Protein AF-A0A5P0YP67-F1 (afdb_monomer_lite)

Structure (mmCIF, N/CA/C/O backbone):
data_AF-A0A5P0YP67-F1
#
_entry.id   AF-A0A5P0YP67-F1
#
loop_
_atom_site.group_PDB
_atom_site.id
_atom_site.type_symbol
_atom_site.label_atom_id
_atom_site.label_alt_id
_atom_site.label_comp_id
_atom_site.label_asym_id
_atom_site.label_entity_id
_atom_site.label_seq_id
_atom_site.pdbx_PDB_ins_code
_atom_site.Cartn_x
_atom_site.Cartn_y
_atom_site.Cartn_z
_atom_site.occupancy
_atom_site.B_iso_or_equiv
_atom_site.auth_seq_id
_atom_site.auth_comp_id
_atom_site.auth_asym_id
_atom_site.auth_atom_id
_atom_site.pdbx_PDB_model_num
ATOM 1 N N . MET A 1 1 ? 13.872 8.340 -11.187 1.00 43.81 1 MET A N 1
ATOM 2 C CA . MET A 1 1 ? 14.142 9.245 -12.329 1.00 43.81 1 MET A CA 1
ATOM 3 C C . MET A 1 1 ? 15.397 8.791 -13.060 1.00 43.81 1 MET A C 1
ATOM 5 O O . MET A 1 1 ? 16.476 8.933 -12.489 1.00 43.81 1 MET A O 1
ATOM 9 N N . PRO A 1 2 ? 15.306 8.226 -14.274 1.00 56.53 2 PRO A N 1
ATOM 10 C CA . PRO A 1 2 ? 16.496 7.795 -14.991 1.00 56.53 2 PRO A CA 1
ATOM 11 C C . PRO A 1 2 ? 17.222 9.019 -15.564 1.00 56.53 2 PRO A C 1
ATOM 13 O O . PRO A 1 2 ? 16.843 9.589 -16.585 1.00 56.53 2 PRO A O 1
ATOM 16 N N . ARG A 1 3 ? 18.283 9.444 -14.872 1.00 69.56 3 ARG A N 1
ATOM 17 C CA . ARG A 1 3 ? 19.283 10.381 -15.392 1.00 69.56 3 ARG A CA 1
ATOM 18 C C . ARG A 1 3 ? 20.258 9.585 -16.255 1.00 69.56 3 ARG A C 1
ATOM 20 O O . ARG A 1 3 ? 21.158 8.937 -15.740 1.00 69.56 3 ARG A O 1
ATOM 27 N N . GLY A 1 4 ? 20.049 9.617 -17.567 1.00 62.59 4 GLY A N 1
ATOM 28 C CA . GLY A 1 4 ? 20.849 8.852 -18.526 1.00 62.59 4 GLY A CA 1
ATOM 29 C C . GLY A 1 4 ? 20.843 9.473 -19.918 1.00 62.59 4 GLY A C 1
ATOM 30 O O . GLY A 1 4 ? 20.605 8.787 -20.902 1.00 62.59 4 GLY A O 1
ATOM 31 N N . ARG A 1 5 ? 21.050 10.791 -20.006 1.00 59.03 5 ARG A N 1
ATOM 32 C CA . ARG A 1 5 ? 21.164 11.539 -21.271 1.00 59.03 5 ARG A CA 1
ATOM 33 C C . ARG A 1 5 ? 22.563 12.120 -21.451 1.00 59.03 5 ARG A C 1
ATOM 35 O O . ARG A 1 5 ? 22.715 13.274 -21.818 1.00 59.03 5 ARG A O 1
ATOM 42 N N . HIS A 1 6 ? 23.605 11.345 -21.179 1.00 54.56 6 HIS A N 1
ATOM 43 C CA . HIS A 1 6 ? 24.966 11.783 -21.470 1.00 54.56 6 HIS A CA 1
ATOM 44 C C . HIS A 1 6 ? 25.747 10.633 -22.087 1.00 54.56 6 HIS A C 1
ATOM 46 O O . HIS A 1 6 ? 25.700 9.519 -21.575 1.00 54.56 6 HIS A O 1
ATOM 52 N N . ARG A 1 7 ? 26.503 10.960 -23.144 1.00 54.31 7 ARG A N 1
ATOM 53 C CA . ARG A 1 7 ? 27.366 10.097 -23.978 1.00 54.31 7 ARG A CA 1
ATOM 54 C C . ARG A 1 7 ? 26.722 9.565 -25.264 1.00 54.31 7 ARG A C 1
ATOM 56 O O . ARG A 1 7 ? 26.803 8.388 -25.583 1.00 54.31 7 ARG A O 1
ATOM 63 N N . GLN A 1 8 ? 26.176 10.475 -26.066 1.00 54.22 8 GLN A N 1
ATOM 64 C CA . GLN A 1 8 ? 26.100 10.294 -27.520 1.00 54.22 8 GLN A CA 1
ATOM 65 C C . GLN A 1 8 ? 26.794 11.468 -28.222 1.00 54.22 8 GLN A C 1
ATOM 67 O O . GLN A 1 8 ? 26.217 12.130 -29.073 1.00 54.22 8 GLN A O 1
ATOM 72 N N . ALA A 1 9 ? 28.040 11.761 -27.842 1.00 60.53 9 ALA A N 1
ATOM 73 C CA . ALA A 1 9 ? 28.912 12.517 -28.731 1.00 60.53 9 ALA A CA 1
ATOM 74 C C . ALA A 1 9 ? 29.508 11.498 -29.720 1.00 60.53 9 ALA A C 1
ATOM 76 O O . ALA A 1 9 ? 30.224 10.591 -29.278 1.00 60.53 9 ALA A O 1
ATOM 77 N N . PRO A 1 10 ? 29.168 11.551 -31.021 1.00 62.75 10 PRO A N 1
ATOM 78 C CA . PRO A 1 10 ? 29.755 10.656 -32.006 1.00 62.75 10 PRO A CA 1
ATOM 79 C C . PRO A 1 10 ? 31.270 10.892 -32.026 1.00 62.75 10 PRO A C 1
ATOM 81 O O . PRO A 1 10 ? 31.714 12.040 -32.041 1.00 62.75 10 PRO A O 1
ATOM 84 N N . PRO A 1 11 ? 32.090 9.835 -31.970 1.00 66.69 11 PRO A N 1
ATOM 85 C CA . PRO A 1 11 ? 33.512 10.025 -31.780 1.00 66.69 11 PRO A CA 1
ATOM 86 C C . PRO A 1 11 ? 34.141 10.597 -33.057 1.00 66.69 11 PRO A C 1
ATOM 88 O O . PRO A 1 11 ? 33.953 10.062 -34.152 1.00 66.69 11 PRO A O 1
ATOM 91 N N . LEU A 1 12 ? 34.899 11.685 -32.889 1.00 60.53 12 LEU A N 1
ATOM 92 C CA . LEU A 1 12 ? 35.546 12.487 -33.940 1.00 60.53 12 LEU A CA 1
ATOM 93 C C . LEU A 1 12 ? 36.316 11.655 -34.983 1.00 60.53 12 LEU A C 1
ATOM 95 O O . LEU A 1 12 ? 36.378 12.036 -36.150 1.00 60.53 12 LEU A O 1
ATOM 99 N N . HIS A 1 13 ? 36.829 10.477 -34.611 1.00 61.72 13 HIS A N 1
ATOM 100 C CA . HIS A 1 13 ? 37.541 9.589 -35.534 1.00 61.72 13 HIS A CA 1
ATOM 101 C C . HIS A 1 13 ? 36.678 9.046 -36.686 1.00 61.72 13 HIS A C 1
ATOM 103 O O . HIS A 1 13 ? 37.218 8.632 -37.707 1.00 61.72 13 HIS A O 1
ATOM 109 N N . LYS A 1 14 ? 35.343 9.076 -36.569 1.00 67.19 14 LYS A N 1
ATOM 110 C CA . LYS A 1 14 ? 34.430 8.619 -37.632 1.00 67.19 14 LYS A CA 1
ATOM 111 C C . LYS A 1 14 ? 34.305 9.613 -38.791 1.00 67.19 14 LYS A C 1
ATOM 113 O O . LYS A 1 14 ? 33.894 9.216 -39.875 1.00 67.19 14 LYS A O 1
ATOM 118 N N . LEU A 1 15 ? 34.688 10.874 -38.578 1.00 70.75 15 LEU A N 1
ATOM 119 C CA . LEU A 1 15 ? 34.689 11.923 -39.606 1.00 70.75 15 LEU A CA 1
ATOM 120 C C . LEU A 1 15 ? 36.054 12.090 -40.294 1.00 70.75 15 LEU A C 1
ATOM 122 O O . LEU A 1 15 ? 36.130 12.717 -41.350 1.00 70.75 15 LEU A O 1
ATOM 126 N N . LEU A 1 16 ? 37.120 11.502 -39.739 1.00 73.44 16 LEU A N 1
ATOM 127 C CA . LEU A 1 16 ? 38.472 11.546 -40.315 1.00 73.44 16 LEU A CA 1
ATOM 128 C C . LEU A 1 16 ? 38.615 10.684 -41.582 1.00 73.44 16 LEU A C 1
ATOM 130 O O . LEU A 1 16 ? 39.319 11.063 -42.510 1.00 73.44 16 LEU A O 1
ATOM 134 N N . VAL A 1 17 ? 37.936 9.534 -41.646 1.00 73.75 17 VAL A N 1
ATOM 135 C CA . VAL A 1 17 ? 38.045 8.602 -42.787 1.00 73.75 17 VAL A CA 1
ATOM 136 C C . VAL A 1 17 ? 37.374 9.124 -44.076 1.00 73.75 17 VAL A C 1
ATOM 138 O O . VAL A 1 17 ? 37.984 9.030 -45.133 1.00 73.75 17 VAL A O 1
ATOM 141 N N . PRO A 1 18 ? 36.165 9.717 -44.053 1.00 72.88 18 PRO A N 1
ATOM 142 C CA . PRO A 1 18 ? 35.553 10.289 -45.259 1.00 72.88 18 PRO A CA 1
ATOM 143 C C . PRO A 1 18 ? 36.268 11.553 -45.753 1.00 72.88 18 PRO A C 1
ATOM 145 O O . PRO A 1 18 ? 36.362 11.789 -46.956 1.00 72.88 18 PRO A O 1
ATOM 148 N N . SER A 1 19 ? 36.771 12.375 -44.825 1.00 76.19 19 SER A N 1
ATOM 149 C CA . SER A 1 19 ? 37.455 13.631 -45.153 1.00 76.19 19 SER A CA 1
ATOM 150 C C . SER A 1 19 ? 38.815 13.401 -45.812 1.00 76.19 19 SER A C 1
ATOM 152 O O . SER A 1 19 ? 39.173 14.144 -46.725 1.00 76.19 19 SER A O 1
ATOM 154 N N . SER A 1 20 ? 39.545 12.346 -45.435 1.00 74.06 20 SER A N 1
ATOM 155 C CA . SER A 1 20 ? 40.811 11.991 -46.088 1.00 74.06 20 SER A CA 1
ATOM 156 C C . SER A 1 20 ? 40.617 11.501 -47.528 1.00 74.06 20 SER A C 1
ATOM 158 O O . SER A 1 20 ? 41.377 11.896 -48.411 1.00 74.06 20 SER A O 1
ATOM 160 N N . VAL A 1 21 ? 39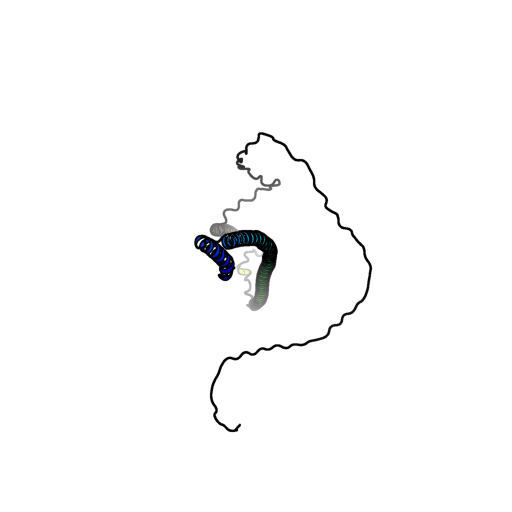.566 10.716 -47.796 1.00 71.81 21 VAL A N 1
ATOM 161 C CA . VAL A 1 21 ? 39.222 10.254 -49.155 1.00 71.81 21 VAL A CA 1
ATOM 162 C C . VAL A 1 21 ? 38.810 11.429 -50.045 1.00 71.81 21 VAL A C 1
ATOM 164 O O . VAL A 1 21 ? 39.267 11.527 -51.184 1.00 71.81 21 VAL A O 1
ATOM 167 N N . ALA A 1 22 ? 38.016 12.367 -49.514 1.00 74.88 22 ALA A N 1
ATOM 168 C CA . ALA A 1 22 ? 37.679 13.603 -50.219 1.00 74.88 22 ALA A CA 1
ATOM 169 C C . ALA A 1 22 ? 38.932 14.447 -50.517 1.00 74.88 22 ALA A C 1
ATOM 171 O O . ALA A 1 22 ? 39.111 14.908 -51.643 1.00 74.88 22 ALA A O 1
ATOM 172 N N . GLY A 1 23 ? 39.838 14.590 -49.543 1.00 76.44 23 GLY A N 1
ATOM 173 C CA . GLY A 1 23 ? 41.113 15.290 -49.722 1.00 76.44 23 GLY A CA 1
ATOM 174 C C . GLY A 1 23 ? 41.990 14.674 -50.817 1.00 76.44 23 GLY A C 1
ATOM 175 O O . GLY A 1 23 ? 42.561 15.403 -51.626 1.00 76.44 23 GLY A O 1
ATOM 176 N N . PHE A 1 24 ? 42.043 13.342 -50.905 1.00 73.88 24 PHE A N 1
ATOM 177 C CA . PHE A 1 24 ? 42.787 12.642 -51.955 1.00 73.88 24 PHE A CA 1
ATOM 178 C C . PHE A 1 24 ? 42.168 12.845 -53.348 1.00 73.88 24 PHE A C 1
ATOM 180 O O . PHE A 1 24 ? 42.894 13.062 -54.317 1.00 73.88 24 PHE A O 1
ATOM 187 N N . ALA A 1 25 ? 40.834 12.849 -53.451 1.00 71.50 25 ALA A N 1
ATOM 188 C CA . ALA A 1 25 ? 40.134 13.123 -54.707 1.00 71.50 25 ALA A CA 1
ATOM 189 C C . ALA A 1 25 ? 40.403 14.550 -55.220 1.00 71.50 25 ALA A C 1
ATOM 191 O O . ALA A 1 25 ? 40.701 14.728 -56.401 1.00 71.50 25 ALA A O 1
ATOM 192 N N . PHE A 1 26 ? 40.375 15.555 -54.335 1.00 72.50 26 PHE A N 1
ATOM 193 C CA . PHE A 1 26 ? 40.714 16.939 -54.688 1.00 72.50 26 PHE A CA 1
ATOM 194 C C . PHE A 1 26 ? 42.191 17.110 -55.067 1.00 72.50 26 PHE A C 1
ATOM 196 O O . PHE A 1 26 ? 42.488 17.830 -56.018 1.00 72.50 26 PHE A O 1
ATOM 203 N N . LEU A 1 27 ? 43.111 16.417 -54.387 1.00 77.06 27 LEU A N 1
ATOM 204 C CA . LEU A 1 27 ? 44.532 16.394 -54.754 1.00 77.06 27 LEU A CA 1
ATOM 205 C C . LEU A 1 27 ? 44.757 15.784 -56.144 1.00 77.06 27 LEU A C 1
ATOM 207 O O . LEU A 1 27 ? 45.509 16.335 -56.945 1.00 77.06 27 LEU A O 1
ATOM 211 N N . CYS A 1 28 ? 44.082 14.676 -56.451 1.00 66.06 28 CYS A N 1
ATOM 212 C CA . CYS A 1 28 ? 44.195 14.001 -57.743 1.00 66.06 28 CYS A CA 1
ATOM 213 C C . CYS A 1 28 ? 43.582 14.843 -58.881 1.00 66.06 28 CYS A C 1
ATOM 215 O O . CYS A 1 28 ? 44.180 14.974 -59.950 1.00 66.06 28 CYS A O 1
ATOM 217 N N . ALA A 1 29 ? 42.441 15.497 -58.627 1.00 68.12 29 ALA A N 1
ATOM 218 C CA . ALA A 1 29 ? 41.816 16.429 -59.565 1.00 68.12 29 ALA A CA 1
ATOM 219 C C . ALA A 1 29 ? 42.681 17.680 -59.808 1.00 68.12 29 ALA A C 1
ATOM 221 O O . ALA A 1 29 ? 42.904 18.054 -60.959 1.00 68.12 29 ALA A O 1
ATOM 222 N N . GLY A 1 30 ? 43.231 18.287 -58.752 1.00 66.75 30 GLY A N 1
ATOM 223 C CA . GLY A 1 30 ? 44.129 19.441 -58.858 1.00 66.75 30 GLY A CA 1
ATOM 224 C C . GLY A 1 30 ? 45.438 19.116 -59.583 1.00 66.75 30 GLY A C 1
ATOM 225 O O . GLY A 1 30 ? 45.897 19.907 -60.403 1.00 66.75 30 GLY A O 1
ATOM 226 N N . GLY A 1 31 ? 45.997 17.922 -59.358 1.00 63.69 31 GLY A N 1
ATOM 227 C CA . GLY A 1 31 ? 47.188 17.447 -60.067 1.00 63.69 31 GLY A CA 1
ATOM 228 C C . GLY A 1 31 ? 46.972 17.261 -61.573 1.00 63.69 31 GLY A C 1
ATOM 229 O O . GLY A 1 31 ? 47.887 17.499 -62.357 1.00 63.69 31 GLY A O 1
ATOM 230 N N . SER A 1 32 ? 45.753 16.907 -61.997 1.00 67.19 32 SER A N 1
ATOM 231 C CA . SER A 1 32 ? 45.428 16.726 -63.420 1.00 67.19 32 SER A CA 1
ATOM 232 C C . SER A 1 32 ? 45.421 18.027 -64.231 1.00 67.19 32 SER A C 1
ATOM 234 O O . SER A 1 32 ? 45.660 17.994 -65.434 1.00 67.19 32 SER A O 1
ATOM 236 N N . LEU A 1 33 ? 45.203 19.175 -63.578 1.00 63.12 33 LEU A N 1
ATOM 237 C CA . LEU A 1 33 ? 45.155 20.490 -64.229 1.00 63.12 33 LEU A CA 1
ATOM 238 C C . LEU A 1 33 ? 46.547 21.094 -64.484 1.00 63.12 33 LEU A C 1
ATOM 240 O O . LEU A 1 33 ? 46.659 22.073 -65.216 1.00 63.12 33 LEU A O 1
ATOM 244 N N . LEU A 1 34 ? 47.602 20.521 -63.894 1.00 64.12 34 LEU A N 1
ATOM 245 C CA . LEU A 1 34 ? 48.972 21.041 -63.959 1.00 64.12 34 LEU A CA 1
ATOM 246 C C . LEU A 1 34 ? 49.870 20.319 -64.988 1.00 64.12 34 LEU A C 1
ATOM 248 O O . LEU A 1 34 ? 50.969 20.798 -65.255 1.00 64.12 34 LEU A O 1
ATOM 252 N N . MET A 1 35 ? 49.429 19.203 -65.591 1.00 58.88 35 MET A N 1
ATOM 253 C CA . MET A 1 35 ? 50.275 18.324 -66.422 1.00 58.88 35 MET A CA 1
ATOM 254 C C . MET A 1 35 ? 49.703 18.081 -67.832 1.00 58.88 35 MET A C 1
ATOM 256 O O . MET A 1 35 ? 48.556 17.679 -67.985 1.00 58.88 35 MET A O 1
ATOM 260 N N . GLY A 1 36 ? 50.534 18.255 -68.868 1.00 60.62 36 GLY A N 1
ATOM 261 C CA . GLY A 1 36 ? 50.157 18.132 -70.289 1.00 60.62 36 GLY A CA 1
ATOM 262 C C . GLY A 1 36 ? 50.385 16.761 -70.949 1.00 60.62 36 GLY A C 1
ATOM 263 O O . GLY A 1 36 ? 50.267 16.655 -72.166 1.00 60.62 36 GLY A O 1
ATOM 264 N N . ASP A 1 37 ? 50.733 15.719 -70.187 1.00 69.31 37 ASP A N 1
ATOM 265 C CA . ASP A 1 37 ? 50.980 14.367 -70.713 1.00 69.31 37 ASP A CA 1
ATOM 266 C C . ASP A 1 37 ? 49.717 13.486 -70.623 1.00 69.31 37 ASP A C 1
ATOM 268 O O . ASP A 1 37 ? 49.135 13.279 -69.552 1.00 69.31 37 ASP A O 1
ATOM 272 N N . THR A 1 38 ? 49.303 12.921 -71.761 1.00 73.75 38 THR A N 1
ATOM 273 C CA . THR A 1 38 ? 48.145 12.020 -71.892 1.00 73.75 38 THR A CA 1
ATOM 274 C C . THR A 1 38 ? 48.179 10.793 -70.977 1.00 73.75 38 THR A C 1
ATOM 276 O O . THR A 1 38 ? 47.114 10.302 -70.590 1.00 73.75 38 THR A O 1
ATOM 279 N N . GLY A 1 39 ? 49.363 10.285 -70.614 1.00 71.75 39 GLY A N 1
ATOM 280 C CA . GLY A 1 39 ? 49.483 9.152 -69.688 1.00 71.75 39 GLY A CA 1
ATOM 281 C C . GLY A 1 39 ? 49.040 9.507 -68.265 1.00 71.75 39 GLY A C 1
ATOM 282 O O . GLY A 1 39 ? 48.286 8.764 -67.632 1.00 71.75 39 GLY A O 1
ATOM 283 N N . LEU A 1 40 ? 49.439 10.688 -67.793 1.00 69.19 40 LEU A N 1
ATOM 284 C CA . LEU A 1 40 ? 49.117 11.197 -66.458 1.00 69.19 40 LEU A CA 1
ATOM 285 C C . LEU A 1 40 ? 47.640 11.593 -66.338 1.00 69.19 40 LEU A C 1
ATOM 287 O O . LEU A 1 40 ? 47.013 11.324 -65.312 1.00 69.19 40 LEU A O 1
ATOM 291 N N . LEU A 1 41 ? 47.053 12.137 -67.410 1.00 76.00 41 LEU A N 1
ATOM 292 C CA . LEU A 1 41 ? 45.637 12.511 -67.444 1.00 76.00 41 LEU A CA 1
ATOM 293 C C . LEU A 1 41 ? 44.715 11.291 -67.268 1.00 76.00 41 LEU A C 1
ATOM 295 O O . LEU A 1 41 ? 43.745 11.337 -66.512 1.00 76.00 41 LEU A O 1
ATOM 299 N N . ARG A 1 42 ? 45.053 10.161 -67.905 1.00 78.88 42 ARG A N 1
ATOM 300 C CA . ARG A 1 42 ? 44.326 8.894 -67.720 1.00 78.88 42 ARG A CA 1
ATOM 301 C C . ARG A 1 42 ? 44.457 8.380 -66.290 1.00 78.88 42 ARG A C 1
ATOM 303 O O . ARG A 1 42 ? 43.454 7.981 -65.705 1.00 78.88 42 ARG A O 1
ATOM 310 N N . GLY A 1 43 ? 45.660 8.435 -65.716 1.00 75.19 43 GLY A N 1
ATOM 311 C CA . GLY A 1 43 ? 45.894 8.059 -64.319 1.00 75.19 43 GLY A CA 1
ATOM 312 C C . GLY A 1 43 ? 45.022 8.848 -63.339 1.00 75.19 43 GLY A C 1
ATOM 313 O O . GLY A 1 43 ? 44.396 8.254 -62.463 1.00 75.19 43 GLY A O 1
ATOM 314 N N . ALA A 1 44 ? 44.903 10.164 -63.537 1.00 75.50 44 ALA A N 1
ATOM 315 C CA . ALA A 1 44 ? 44.059 11.017 -62.702 1.00 75.50 44 ALA A CA 1
ATOM 316 C C . ALA A 1 44 ? 42.562 10.685 -62.824 1.00 75.50 44 ALA A C 1
ATOM 318 O O . ALA A 1 44 ? 41.861 10.620 -61.815 1.00 75.50 44 ALA A O 1
ATOM 319 N N . VAL A 1 45 ? 42.071 10.407 -64.036 1.00 80.19 45 VAL A N 1
ATOM 320 C CA . VAL A 1 45 ? 40.673 9.989 -64.256 1.00 80.19 45 VAL A CA 1
ATOM 321 C C . VAL A 1 45 ? 40.381 8.644 -63.584 1.00 80.19 45 VAL A C 1
ATOM 323 O O . VAL A 1 45 ? 39.353 8.508 -62.920 1.00 80.19 45 VAL A O 1
ATOM 326 N N . PHE A 1 46 ? 41.288 7.666 -63.685 1.00 77.25 46 PHE A N 1
ATOM 327 C CA . PHE A 1 46 ? 41.155 6.393 -62.964 1.00 77.25 46 PHE A CA 1
ATOM 328 C C . PHE A 1 46 ? 41.165 6.589 -61.442 1.00 77.25 46 PHE A C 1
ATOM 330 O O . PHE A 1 46 ? 40.365 5.966 -60.744 1.00 77.25 46 PHE A O 1
ATOM 337 N N . GLY A 1 47 ? 42.013 7.485 -60.928 1.00 76.50 47 GLY A N 1
ATOM 338 C CA . GLY A 1 47 ? 42.041 7.851 -59.510 1.00 76.50 47 GLY A CA 1
ATOM 339 C C . GLY A 1 47 ? 40.724 8.471 -59.037 1.00 76.50 47 GLY A C 1
ATOM 340 O O . GLY A 1 47 ? 40.173 8.052 -58.018 1.00 76.50 47 GLY A O 1
ATOM 341 N N . ALA A 1 48 ? 40.167 9.408 -59.807 1.00 80.12 48 ALA A N 1
ATOM 342 C CA . ALA A 1 48 ? 38.875 10.026 -59.517 1.00 80.12 48 ALA A CA 1
ATOM 343 C C . ALA A 1 48 ? 37.722 9.007 -59.562 1.00 80.12 48 ALA A C 1
ATOM 345 O O . ALA A 1 48 ? 36.870 8.999 -58.673 1.00 80.12 48 ALA A O 1
ATOM 346 N N . ALA A 1 49 ? 37.717 8.102 -60.545 1.00 80.12 49 ALA A N 1
ATOM 347 C CA . ALA A 1 49 ? 36.731 7.027 -60.633 1.00 80.12 49 ALA A CA 1
ATOM 348 C C . ALA A 1 49 ? 36.829 6.059 -59.438 1.00 80.12 49 ALA A C 1
ATOM 350 O O . ALA A 1 49 ? 35.810 5.714 -58.841 1.00 80.12 49 ALA A O 1
ATOM 351 N N . ALA A 1 50 ? 38.041 5.672 -59.028 1.00 78.25 50 ALA A N 1
ATOM 352 C CA . ALA A 1 50 ? 38.252 4.833 -57.848 1.00 78.25 50 ALA A CA 1
ATOM 353 C C . ALA A 1 50 ? 37.799 5.532 -56.551 1.00 78.25 50 ALA A C 1
ATOM 355 O O . ALA A 1 50 ? 37.172 4.905 -55.692 1.00 78.25 50 ALA A O 1
ATOM 356 N N . ALA A 1 51 ? 38.045 6.839 -56.419 1.00 82.62 51 ALA A N 1
ATOM 357 C CA . ALA A 1 51 ? 37.566 7.638 -55.291 1.00 82.62 51 ALA A CA 1
ATOM 358 C C . ALA A 1 51 ? 36.028 7.729 -55.260 1.00 82.62 51 ALA A C 1
ATOM 360 O O . ALA A 1 51 ? 35.415 7.584 -54.203 1.00 82.62 51 ALA A O 1
ATOM 361 N N . ALA A 1 52 ? 35.386 7.894 -56.419 1.00 84.56 52 ALA A N 1
ATOM 362 C CA . ALA A 1 52 ? 33.929 7.919 -56.520 1.00 84.56 52 ALA A CA 1
ATOM 363 C C . ALA A 1 52 ? 33.305 6.564 -56.141 1.00 84.56 52 ALA A C 1
ATOM 365 O O . ALA A 1 52 ? 32.352 6.520 -55.363 1.00 84.56 52 ALA A O 1
ATOM 366 N N . VAL A 1 53 ? 33.870 5.452 -56.626 1.00 85.50 53 VAL A N 1
ATOM 367 C CA . VAL A 1 53 ? 33.396 4.097 -56.292 1.00 85.50 53 VAL A CA 1
ATOM 368 C C . VAL A 1 53 ? 33.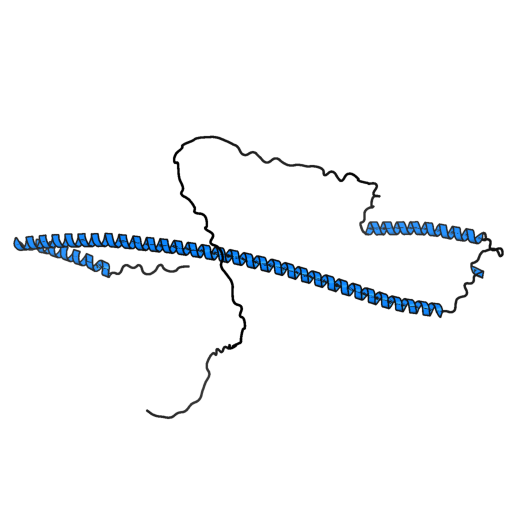579 3.799 -54.801 1.00 85.50 53 VAL A C 1
ATOM 370 O O . VAL A 1 53 ? 32.657 3.301 -54.158 1.00 85.50 53 VAL A O 1
ATOM 373 N N . THR A 1 54 ? 34.731 4.140 -54.219 1.00 85.88 54 THR A N 1
ATOM 374 C CA . THR A 1 54 ? 34.979 3.928 -52.780 1.00 85.88 54 THR A CA 1
ATOM 375 C C . THR A 1 54 ? 34.072 4.795 -51.903 1.00 85.88 54 THR A C 1
ATOM 377 O O . THR A 1 54 ? 33.519 4.290 -50.924 1.00 85.88 54 THR A O 1
ATOM 380 N N . GLY A 1 55 ? 33.829 6.053 -52.285 1.00 85.38 55 GLY A N 1
ATOM 381 C CA . GLY A 1 55 ? 32.851 6.926 -51.629 1.00 85.38 55 GLY A CA 1
ATOM 382 C C . GLY A 1 55 ? 31.425 6.367 -51.686 1.00 85.38 55 GLY A C 1
ATOM 383 O O . GLY A 1 55 ? 30.743 6.312 -50.661 1.00 85.38 55 GLY A O 1
ATOM 384 N N . ALA A 1 56 ? 30.995 5.873 -52.852 1.00 88.31 56 ALA A N 1
ATOM 385 C CA . ALA A 1 56 ? 29.675 5.267 -53.027 1.00 88.31 56 ALA A CA 1
ATOM 386 C C . ALA A 1 56 ? 29.493 3.992 -52.181 1.00 88.31 56 ALA A C 1
ATOM 388 O O . ALA A 1 56 ? 28.450 3.805 -51.551 1.00 88.31 56 ALA A O 1
ATOM 389 N N . VAL A 1 57 ? 30.513 3.129 -52.109 1.00 90.44 57 VAL A N 1
ATOM 390 C CA . VAL A 1 57 ? 30.480 1.917 -51.271 1.00 90.44 57 VAL A CA 1
ATOM 391 C C . VAL A 1 57 ? 30.416 2.274 -49.785 1.00 90.44 57 VAL A C 1
ATOM 393 O O . VAL A 1 57 ? 29.647 1.655 -49.048 1.00 90.44 57 VAL A O 1
ATOM 396 N N . LEU A 1 58 ? 31.164 3.289 -49.342 1.00 91.81 58 LEU A N 1
ATOM 397 C CA . LEU A 1 58 ? 31.152 3.729 -47.947 1.00 91.81 58 LEU A CA 1
ATOM 398 C C . LEU A 1 58 ? 29.789 4.307 -47.544 1.00 91.81 58 LEU A C 1
ATOM 400 O O . LEU A 1 58 ? 29.257 3.919 -46.505 1.00 91.81 58 LEU A O 1
ATOM 404 N N . MET A 1 59 ? 29.189 5.157 -48.386 1.00 88.31 59 MET A N 1
ATOM 405 C CA . MET A 1 59 ? 27.824 5.654 -48.166 1.00 88.31 59 MET A CA 1
ATOM 406 C C . MET A 1 59 ? 26.832 4.495 -48.061 1.00 88.31 59 MET A C 1
ATOM 408 O O . MET A 1 59 ? 26.036 4.433 -47.125 1.00 88.31 59 MET A O 1
ATOM 412 N N . ARG A 1 60 ? 26.945 3.505 -48.954 1.00 92.62 60 ARG A N 1
ATOM 413 C CA . ARG A 1 60 ? 26.051 2.347 -48.936 1.00 92.62 60 ARG A CA 1
ATOM 414 C C . ARG A 1 60 ? 26.238 1.459 -47.704 1.00 92.62 60 ARG A C 1
ATOM 416 O O . ARG A 1 60 ? 25.268 0.856 -47.238 1.00 92.62 60 ARG A O 1
ATOM 423 N N . ALA A 1 61 ? 27.458 1.345 -47.183 1.00 89.31 61 ALA A N 1
ATOM 424 C CA . ALA A 1 61 ? 27.730 0.646 -45.931 1.00 89.31 61 ALA A CA 1
ATOM 425 C C . ALA A 1 61 ? 27.120 1.397 -44.735 1.00 89.31 61 ALA A C 1
ATOM 427 O O . ALA A 1 61 ? 26.484 0.782 -43.881 1.00 89.31 61 ALA A O 1
ATOM 428 N N . TRP A 1 62 ? 27.228 2.727 -44.718 1.00 90.94 62 TRP A N 1
ATOM 429 C CA . TRP A 1 62 ? 26.664 3.567 -43.663 1.00 90.94 62 TRP A CA 1
ATOM 430 C C . TRP A 1 62 ? 25.139 3.543 -43.625 1.00 90.94 62 TRP A C 1
ATOM 432 O O . TRP A 1 62 ? 24.577 3.431 -42.536 1.00 90.94 62 TRP A O 1
ATOM 442 N N . ASP A 1 63 ? 24.474 3.556 -44.781 1.00 91.94 63 ASP A N 1
ATOM 443 C CA . ASP A 1 63 ? 23.014 3.420 -44.853 1.00 91.94 63 ASP A CA 1
ATOM 444 C C . ASP A 1 63 ? 22.543 2.101 -44.223 1.00 91.94 63 ASP A C 1
ATOM 446 O O . ASP A 1 63 ? 21.561 2.055 -43.476 1.00 91.94 63 ASP A O 1
ATOM 450 N N . ARG A 1 64 ? 23.274 1.010 -44.486 1.00 91.44 64 ARG A N 1
ATOM 451 C CA . ARG A 1 64 ? 22.959 -0.318 -43.942 1.00 91.44 64 ARG A CA 1
ATOM 452 C C . ARG A 1 64 ? 23.196 -0.395 -42.438 1.00 91.44 64 ARG A C 1
ATOM 454 O O . ARG A 1 64 ? 22.351 -0.935 -41.723 1.00 91.44 64 ARG A O 1
ATOM 461 N N . ASP A 1 65 ? 24.302 0.153 -41.949 1.00 91.19 65 ASP A N 1
ATOM 462 C CA . ASP A 1 65 ? 24.618 0.155 -40.519 1.00 91.19 65 ASP A CA 1
ATOM 463 C C . ASP A 1 65 ? 23.685 1.074 -39.721 1.00 91.19 65 ASP A C 1
ATOM 465 O O . ASP A 1 65 ? 23.301 0.742 -38.597 1.00 91.19 65 ASP A O 1
ATOM 469 N N . ALA A 1 66 ? 23.262 2.201 -40.299 1.00 92.25 66 ALA A N 1
ATOM 470 C CA . ALA A 1 66 ? 22.257 3.074 -39.702 1.00 92.25 66 ALA A CA 1
ATOM 471 C C . ALA A 1 66 ? 20.902 2.360 -39.575 1.00 92.25 66 ALA A C 1
ATOM 473 O O . ALA A 1 66 ? 20.292 2.399 -38.504 1.00 92.25 66 ALA A O 1
ATOM 474 N N . GLY A 1 67 ? 20.469 1.643 -40.619 1.00 91.19 67 GLY A N 1
ATOM 475 C CA . GLY A 1 67 ? 19.235 0.853 -40.592 1.00 91.19 67 GLY A CA 1
ATOM 476 C C . GLY A 1 67 ? 19.243 -0.227 -39.507 1.00 91.19 67 GLY A C 1
ATOM 477 O O . GLY A 1 67 ? 18.297 -0.319 -38.722 1.00 91.19 67 GLY A O 1
ATOM 478 N N . LYS A 1 68 ? 20.343 -0.986 -39.399 1.00 94.12 68 LYS A N 1
ATOM 479 C CA . LYS A 1 68 ? 20.517 -2.012 -38.355 1.00 94.12 68 LYS A CA 1
ATOM 480 C C . LYS A 1 68 ? 20.442 -1.417 -36.951 1.00 94.12 68 LYS A C 1
ATOM 482 O O . LYS A 1 68 ? 19.665 -1.891 -36.130 1.00 94.12 68 LYS A O 1
ATOM 487 N N . ARG A 1 69 ? 21.166 -0.323 -36.698 1.00 93.00 69 ARG A N 1
ATOM 488 C CA . ARG A 1 69 ? 21.172 0.342 -35.384 1.00 93.00 69 ARG A CA 1
ATOM 489 C C . ARG A 1 69 ? 19.808 0.893 -34.989 1.00 93.00 69 ARG A C 1
ATOM 491 O O . ARG A 1 69 ? 19.435 0.812 -33.824 1.00 93.00 69 ARG A O 1
ATOM 498 N N . VAL A 1 70 ? 19.047 1.455 -35.931 1.00 94.62 70 VAL A N 1
ATOM 499 C CA . VAL A 1 70 ? 17.678 1.911 -35.644 1.00 94.62 70 VAL A CA 1
ATOM 500 C C . VAL A 1 70 ? 16.777 0.723 -35.307 1.00 94.62 70 VAL A C 1
ATOM 502 O O . VAL A 1 70 ? 15.974 0.832 -34.382 1.00 94.62 70 VAL A O 1
ATOM 505 N N . GLY A 1 71 ? 16.931 -0.403 -36.008 1.00 96.00 71 GLY A N 1
ATOM 506 C CA . GLY A 1 71 ? 16.234 -1.652 -35.695 1.00 96.00 71 GLY A CA 1
ATOM 507 C C . GLY A 1 71 ? 16.548 -2.154 -34.286 1.00 96.00 71 GLY A C 1
ATOM 508 O O . GLY A 1 71 ? 15.631 -2.359 -33.498 1.00 96.00 71 GLY A O 1
ATOM 509 N N . GLU A 1 72 ? 17.831 -2.253 -33.935 1.00 95.69 72 GLU A N 1
ATOM 510 C CA . GLU A 1 72 ? 18.293 -2.667 -32.604 1.00 95.69 72 GLU A CA 1
ATOM 511 C C . GLU A 1 72 ? 17.776 -1.740 -31.499 1.00 95.69 72 GLU A C 1
ATOM 513 O O . GLU A 1 72 ? 17.264 -2.207 -30.486 1.00 95.69 72 GLU A O 1
ATOM 518 N N . VAL A 1 73 ? 17.838 -0.418 -31.696 1.00 97.00 73 VAL A N 1
ATOM 519 C CA . VAL A 1 73 ? 17.326 0.552 -30.714 1.00 97.00 73 VAL A CA 1
ATOM 520 C C . VAL A 1 73 ? 15.808 0.458 -30.576 1.00 97.00 73 VAL A C 1
ATOM 522 O O . VAL A 1 73 ? 15.293 0.594 -29.469 1.00 97.00 73 VAL A O 1
ATOM 525 N N . LYS A 1 74 ? 15.072 0.236 -31.670 1.00 96.31 74 LYS A N 1
ATOM 526 C CA . LYS A 1 74 ? 13.619 0.027 -31.615 1.00 96.31 74 LYS A CA 1
ATOM 527 C C . LYS A 1 74 ? 13.274 -1.273 -30.894 1.00 96.31 74 LYS A C 1
ATOM 529 O O . LYS A 1 74 ? 12.423 -1.240 -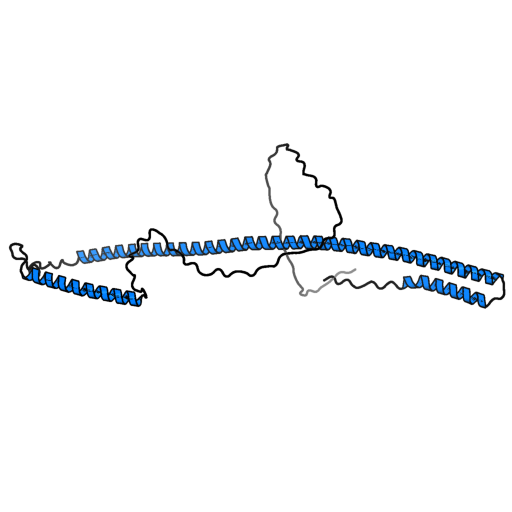30.014 1.00 96.31 74 LYS A O 1
ATOM 534 N N . ALA A 1 75 ? 13.967 -2.367 -31.202 1.00 96.12 75 ALA A N 1
ATOM 535 C CA . ALA A 1 75 ? 13.782 -3.652 -30.535 1.00 96.12 75 ALA A CA 1
ATOM 536 C C . ALA A 1 75 ? 14.102 -3.560 -29.035 1.00 96.12 75 ALA A C 1
ATOM 538 O O . ALA A 1 75 ? 13.308 -4.001 -28.213 1.00 96.12 75 ALA A O 1
ATOM 539 N N . ALA A 1 76 ? 15.206 -2.901 -28.668 1.00 96.81 76 ALA A N 1
ATOM 540 C CA . ALA A 1 76 ? 15.579 -2.672 -27.274 1.00 96.81 76 ALA A CA 1
ATOM 541 C C . ALA A 1 76 ? 14.582 -1.767 -26.531 1.00 96.81 76 ALA A C 1
ATOM 543 O O . ALA A 1 76 ? 14.333 -1.958 -25.345 1.00 96.81 76 ALA A O 1
ATOM 544 N N . LYS A 1 77 ? 13.994 -0.773 -27.208 1.00 96.88 77 LYS A N 1
ATOM 545 C CA . LYS A 1 77 ? 12.923 0.052 -26.627 1.00 96.88 77 LYS A CA 1
ATOM 546 C C . LYS A 1 77 ? 11.631 -0.736 -26.447 1.00 96.88 77 LYS A C 1
ATOM 548 O O . LYS A 1 77 ? 10.989 -0.569 -25.420 1.00 96.88 77 LYS A O 1
ATOM 553 N N . ALA A 1 78 ? 11.266 -1.568 -27.418 1.00 97.56 78 ALA A N 1
ATOM 554 C CA . ALA A 1 78 ? 10.079 -2.410 -27.337 1.00 97.56 78 ALA A CA 1
ATOM 555 C C . ALA A 1 78 ? 10.202 -3.431 -26.197 1.00 97.56 78 ALA A C 1
ATOM 557 O O . ALA A 1 78 ? 9.287 -3.554 -25.392 1.00 97.56 78 ALA A O 1
ATOM 558 N N . SER A 1 79 ? 11.359 -4.089 -26.060 1.00 95.44 79 SER A N 1
ATOM 559 C CA . SER A 1 79 ? 11.592 -5.009 -24.943 1.00 95.44 79 SER A CA 1
ATOM 560 C C . SER A 1 79 ? 11.625 -4.291 -23.594 1.00 95.44 79 SER A C 1
ATOM 562 O O . SER A 1 79 ? 11.099 -4.810 -22.618 1.00 95.44 79 SER A O 1
ATOM 564 N N . ALA A 1 80 ? 12.191 -3.082 -23.526 1.00 96.62 80 ALA A N 1
ATOM 565 C CA . ALA A 1 80 ? 12.176 -2.279 -22.307 1.00 96.62 80 ALA A CA 1
ATOM 566 C C . ALA A 1 80 ? 10.770 -1.792 -21.926 1.00 96.62 80 ALA A C 1
ATOM 568 O O . ALA A 1 80 ? 10.481 -1.712 -20.737 1.00 96.62 80 ALA A O 1
ATOM 569 N N . ALA A 1 81 ? 9.922 -1.466 -22.907 1.00 96.69 81 ALA A N 1
ATOM 570 C CA . ALA A 1 81 ? 8.524 -1.119 -22.668 1.00 96.69 81 ALA A CA 1
ATOM 571 C C . ALA A 1 81 ? 7.772 -2.319 -22.086 1.00 96.69 81 ALA A C 1
ATOM 573 O O . ALA A 1 81 ? 7.220 -2.207 -21.003 1.00 96.69 81 ALA A O 1
ATOM 574 N N . TRP A 1 82 ? 7.904 -3.493 -22.707 1.00 96.88 82 TRP A N 1
ATOM 575 C CA . TRP A 1 82 ? 7.295 -4.722 -22.196 1.00 96.88 82 TRP A CA 1
ATOM 576 C C . TRP A 1 82 ? 7.741 -5.059 -20.763 1.00 96.88 82 TRP A C 1
ATOM 578 O O . TRP A 1 82 ? 6.925 -5.356 -19.902 1.00 96.88 82 TRP A O 1
ATOM 588 N N . GLN A 1 83 ? 9.038 -4.927 -20.467 1.00 97.50 83 GLN A N 1
ATOM 589 C CA . GLN A 1 83 ? 9.566 -5.125 -19.111 1.00 97.50 83 GLN A CA 1
ATOM 590 C C . GLN A 1 83 ? 9.074 -4.073 -18.105 1.00 97.50 83 GLN A C 1
ATOM 592 O O . GLN A 1 83 ? 9.051 -4.328 -16.903 1.00 97.50 83 GLN A O 1
ATOM 597 N N . ALA A 1 84 ? 8.759 -2.861 -18.564 1.00 97.44 84 ALA A N 1
ATOM 598 C CA . ALA A 1 84 ? 8.184 -1.831 -17.710 1.00 97.44 84 ALA A CA 1
ATOM 599 C C . ALA A 1 84 ? 6.712 -2.126 -17.414 1.00 97.44 84 ALA A C 1
ATOM 601 O O . ALA A 1 84 ? 6.305 -1.955 -16.269 1.00 97.44 84 ALA A O 1
ATOM 602 N N . ASP A 1 85 ? 5.970 -2.612 -18.408 1.00 97.44 85 ASP A N 1
ATOM 603 C CA . ASP A 1 85 ? 4.572 -3.011 -18.265 1.00 97.44 85 ASP A CA 1
ATOM 604 C C . ASP A 1 85 ? 4.441 -4.203 -17.300 1.00 97.44 85 ASP A C 1
ATOM 606 O O . ASP A 1 85 ? 3.608 -4.168 -16.400 1.00 97.44 85 ASP A O 1
ATOM 610 N N . GLU A 1 86 ? 5.335 -5.195 -17.387 1.00 98.06 86 GLU A N 1
ATOM 611 C CA . GLU A 1 86 ? 5.365 -6.327 -16.445 1.00 98.06 86 GLU A CA 1
ATOM 612 C C . GLU A 1 86 ? 5.630 -5.861 -15.005 1.00 98.06 86 GLU A C 1
ATOM 614 O O . GLU A 1 86 ? 4.892 -6.188 -14.080 1.00 98.06 86 GLU A O 1
ATOM 619 N N . ARG A 1 87 ? 6.638 -5.001 -14.808 1.00 98.12 87 ARG A N 1
ATOM 620 C CA . ARG A 1 87 ? 6.925 -4.419 -13.485 1.00 98.12 87 ARG A CA 1
ATOM 621 C C . ARG A 1 87 ? 5.787 -3.549 -12.973 1.00 98.12 87 ARG A C 1
ATOM 623 O O . ARG A 1 87 ? 5.627 -3.405 -11.765 1.00 98.12 87 ARG A O 1
ATOM 630 N N . GLN A 1 88 ? 5.047 -2.903 -13.868 1.00 98.38 88 GLN A N 1
ATOM 631 C CA . GLN A 1 88 ? 3.879 -2.131 -13.481 1.00 98.38 88 GLN A CA 1
ATOM 632 C C . GLN A 1 88 ? 2.771 -3.063 -12.983 1.00 98.38 88 GLN A C 1
ATOM 634 O O . GLN A 1 88 ? 2.215 -2.788 -11.923 1.00 98.38 88 GLN A O 1
ATOM 639 N N . ALA A 1 89 ? 2.517 -4.177 -13.673 1.00 98.25 89 ALA A N 1
ATOM 640 C CA . ALA A 1 89 ? 1.559 -5.187 -13.231 1.00 98.25 89 ALA A CA 1
ATOM 641 C C . ALA A 1 89 ? 1.946 -5.797 -11.869 1.00 98.25 89 ALA A C 1
ATOM 643 O O . ALA A 1 89 ? 1.097 -5.903 -10.985 1.00 98.25 89 ALA A O 1
ATOM 644 N N . GLU A 1 90 ? 3.230 -6.110 -11.654 1.00 97.50 90 GLU A N 1
ATOM 645 C CA . GLU A 1 90 ? 3.749 -6.576 -10.356 1.00 97.50 90 GLU A CA 1
ATOM 646 C C . GLU A 1 90 ? 3.493 -5.550 -9.237 1.00 97.50 90 GLU A C 1
ATOM 648 O O . GLU A 1 90 ? 2.983 -5.892 -8.172 1.00 97.50 90 GLU A O 1
ATOM 653 N N . LEU A 1 91 ? 3.790 -4.267 -9.477 1.00 98.69 91 LEU A N 1
ATOM 654 C CA . LEU A 1 91 ? 3.577 -3.210 -8.482 1.00 98.69 91 LEU A CA 1
ATOM 655 C C . LEU A 1 91 ? 2.093 -2.964 -8.188 1.00 98.69 91 LEU A C 1
ATOM 657 O O . LEU A 1 91 ? 1.734 -2.646 -7.054 1.00 98.69 91 LEU A O 1
ATOM 661 N N . GLU A 1 92 ? 1.231 -3.066 -9.197 1.00 98.50 92 GLU A N 1
ATOM 662 C CA . GLU A 1 92 ? -0.216 -2.958 -9.018 1.00 98.50 92 GLU A CA 1
ATOM 663 C C . GLU A 1 92 ? -0.751 -4.116 -8.163 1.00 98.50 92 GLU A C 1
ATOM 665 O O . GLU A 1 92 ? -1.545 -3.869 -7.248 1.00 98.50 92 GLU A O 1
ATOM 670 N N . ALA A 1 93 ? -0.249 -5.337 -8.376 1.00 98.38 93 ALA A N 1
ATOM 671 C CA . ALA A 1 93 ? -0.560 -6.496 -7.543 1.00 98.38 93 ALA A CA 1
ATOM 672 C C . ALA A 1 93 ? -0.085 -6.305 -6.090 1.00 98.38 93 ALA A C 1
ATOM 674 O O . ALA A 1 93 ? -0.889 -6.431 -5.165 1.00 98.38 93 ALA A O 1
ATOM 675 N N . ASP A 1 94 ? 1.169 -5.891 -5.876 1.00 98.50 94 ASP A N 1
ATOM 676 C CA . ASP A 1 94 ? 1.726 -5.625 -4.540 1.00 98.50 94 ASP A CA 1
ATOM 677 C C . ASP A 1 94 ? 0.917 -4.564 -3.768 1.00 98.50 94 ASP A C 1
ATOM 679 O O . ASP A 1 94 ? 0.715 -4.658 -2.550 1.00 98.50 94 ASP A O 1
ATOM 683 N N . ILE A 1 95 ? 0.440 -3.522 -4.461 1.00 98.69 95 ILE A N 1
ATOM 684 C CA . ILE A 1 95 ? -0.402 -2.481 -3.859 1.00 98.69 95 ILE A CA 1
ATOM 685 C C . ILE A 1 95 ? -1.742 -3.067 -3.409 1.00 98.69 95 ILE A C 1
ATOM 687 O O . ILE A 1 95 ? -2.230 -2.706 -2.330 1.00 98.69 95 ILE A O 1
ATOM 691 N N . GLU A 1 96 ? -2.345 -3.941 -4.210 1.00 98.12 96 GLU A N 1
ATOM 692 C CA . GLU A 1 96 ? -3.607 -4.580 -3.856 1.00 98.12 96 GLU A CA 1
ATOM 693 C C . GLU A 1 96 ? -3.434 -5.533 -2.666 1.00 98.12 96 GLU A C 1
ATOM 695 O O . GLU A 1 96 ? -4.167 -5.423 -1.679 1.00 98.12 96 GLU A O 1
ATOM 700 N N . GLU A 1 97 ? -2.373 -6.345 -2.652 1.00 98.19 97 GLU A N 1
ATOM 701 C CA . GLU A 1 97 ? -2.016 -7.183 -1.502 1.00 98.19 97 GLU A CA 1
ATOM 702 C C . GLU A 1 97 ? -1.816 -6.353 -0.222 1.00 98.19 97 GLU A C 1
ATOM 704 O O . GLU A 1 97 ? -2.331 -6.687 0.855 1.00 98.19 97 GLU A O 1
ATOM 709 N N . ALA A 1 98 ? -1.122 -5.215 -0.321 1.00 98.19 98 ALA A N 1
ATOM 710 C CA . ALA A 1 98 ? -0.918 -4.316 0.810 1.00 98.19 98 ALA A CA 1
ATOM 711 C C . ALA A 1 98 ? -2.240 -3.718 1.327 1.00 98.19 98 ALA A C 1
ATOM 713 O O . ALA A 1 98 ? -2.432 -3.589 2.545 1.00 98.19 98 ALA A O 1
ATOM 714 N N . ARG A 1 99 ? -3.176 -3.369 0.431 1.00 98.50 99 ARG A N 1
ATOM 715 C CA . ARG A 1 99 ? -4.517 -2.883 0.804 1.00 98.50 99 ARG A CA 1
ATOM 716 C C . ARG A 1 99 ? -5.327 -3.964 1.502 1.00 98.50 99 ARG A C 1
ATOM 718 O O . ARG A 1 99 ? -5.949 -3.678 2.530 1.00 98.50 99 ARG A O 1
ATOM 725 N N . GLU A 1 100 ? -5.278 -5.199 1.017 1.00 98.31 100 GLU A N 1
ATOM 726 C CA . GLU A 1 100 ? -5.942 -6.319 1.673 1.00 98.31 100 GLU A CA 1
ATOM 727 C C . GLU A 1 100 ? -5.403 -6.567 3.083 1.00 98.31 100 GLU A C 1
ATOM 729 O O . GLU A 1 100 ? -6.180 -6.718 4.034 1.00 98.31 100 GLU A O 1
ATOM 734 N N . LEU A 1 101 ? -4.076 -6.604 3.243 1.00 98.69 101 LEU A N 1
ATOM 735 C CA . LEU A 1 101 ? -3.431 -6.798 4.542 1.00 98.69 101 LEU A CA 1
ATOM 736 C C . LEU A 1 101 ? -3.799 -5.675 5.509 1.00 98.69 101 LEU A C 1
ATOM 738 O O . LEU A 1 101 ? -4.162 -5.940 6.661 1.00 98.69 101 LEU A O 1
ATOM 742 N N . ARG A 1 102 ? -3.794 -4.425 5.036 1.00 98.62 102 ARG A N 1
ATOM 743 C CA . ARG A 1 102 ? -4.262 -3.282 5.822 1.00 98.62 102 ARG A CA 1
ATOM 744 C C . ARG A 1 102 ? -5.718 -3.466 6.252 1.00 98.62 102 ARG A C 1
ATOM 746 O O . ARG A 1 102 ? -6.021 -3.301 7.432 1.00 98.62 102 ARG A O 1
ATOM 753 N N . GLY A 1 103 ? -6.607 -3.859 5.342 1.00 98.56 103 GLY A N 1
ATOM 754 C CA . GLY A 1 103 ? -8.012 -4.123 5.654 1.00 98.56 103 GLY A CA 1
ATOM 755 C C . GLY A 1 103 ? -8.192 -5.222 6.709 1.00 98.56 103 GLY A C 1
ATOM 756 O O . GLY A 1 103 ? -8.975 -5.060 7.651 1.00 98.56 103 GLY A O 1
ATOM 757 N N . LYS A 1 104 ? -7.431 -6.320 6.604 1.00 98.56 104 LYS A N 1
ATOM 758 C CA . LYS A 1 104 ? -7.414 -7.424 7.582 1.00 98.56 104 LYS A CA 1
ATOM 759 C C . LYS A 1 104 ? -6.969 -6.926 8.966 1.00 98.56 104 LYS A C 1
ATOM 761 O O . LYS A 1 104 ? -7.657 -7.175 9.958 1.00 98.56 104 LYS A O 1
ATOM 766 N N . LEU A 1 105 ? -5.883 -6.154 9.042 1.00 98.81 105 LEU A N 1
ATOM 767 C CA . LEU A 1 105 ? -5.382 -5.587 10.300 1.00 98.81 105 LEU A CA 1
ATOM 768 C C . LEU A 1 105 ? -6.349 -4.573 10.921 1.00 98.81 105 LEU A C 1
ATOM 770 O O . LEU A 1 105 ? -6.577 -4.598 12.130 1.00 98.81 105 LEU A O 1
ATOM 774 N N . GLU A 1 106 ? -6.969 -3.710 10.118 1.00 98.69 106 GLU A N 1
ATOM 775 C CA . GLU A 1 106 ? -7.964 -2.761 10.616 1.00 98.69 106 GLU A CA 1
ATOM 776 C C . GLU A 1 106 ? -9.195 -3.470 11.203 1.00 98.69 106 GLU A C 1
ATOM 778 O O . GLU A 1 106 ? -9.706 -3.050 12.245 1.00 98.69 106 GLU A O 1
ATOM 783 N N . LYS A 1 107 ? -9.664 -4.564 10.584 1.00 98.69 107 LYS A N 1
ATOM 784 C CA . LYS A 1 107 ? -10.750 -5.399 11.131 1.00 98.69 107 LYS A CA 1
ATOM 785 C C . LYS A 1 107 ? -10.359 -6.005 12.480 1.00 98.69 107 LYS A C 1
ATOM 787 O O . LYS A 1 107 ? -11.136 -5.909 13.429 1.00 98.69 107 LYS A O 1
ATOM 792 N N . LEU A 1 108 ? -9.145 -6.547 12.597 1.00 98.69 108 LEU A N 1
ATOM 793 C CA . LEU A 1 108 ? -8.634 -7.089 13.861 1.00 98.69 108 LEU A CA 1
ATOM 794 C C . LEU A 1 108 ? -8.524 -6.011 14.945 1.00 98.69 108 LEU A C 1
ATOM 796 O O . LEU A 1 108 ? -8.938 -6.240 16.079 1.00 98.69 108 LEU A O 1
ATOM 800 N N . LEU A 1 109 ? -8.033 -4.815 14.611 1.00 98.81 109 LEU A N 1
ATOM 801 C CA . LEU A 1 109 ? -7.962 -3.700 15.559 1.00 98.81 109 LEU A CA 1
ATOM 802 C C . LEU A 1 109 ? -9.349 -3.257 16.030 1.00 98.81 109 LEU A C 1
ATOM 804 O O . LEU A 1 109 ? -9.535 -3.008 17.222 1.00 98.81 109 LEU A O 1
ATOM 808 N N . ARG A 1 110 ? -10.333 -3.174 15.125 1.00 98.62 110 ARG A N 1
ATOM 809 C CA . ARG A 1 110 ? -11.726 -2.872 15.492 1.00 98.62 110 ARG A CA 1
ATOM 810 C C . ARG A 1 110 ? -12.299 -3.957 16.408 1.00 98.62 110 ARG A C 1
ATOM 812 O O . ARG A 1 110 ? -12.868 -3.616 17.443 1.00 98.62 110 ARG A O 1
ATOM 819 N N . ALA A 1 111 ? -12.069 -5.234 16.097 1.00 98.62 111 ALA A N 1
ATOM 820 C CA . ALA A 1 111 ? -12.490 -6.354 16.936 1.00 98.62 111 ALA A CA 1
ATOM 821 C C . ALA A 1 111 ? -11.853 -6.297 18.335 1.00 98.62 111 ALA A C 1
ATOM 823 O O . ALA A 1 111 ? -12.565 -6.340 19.334 1.00 98.62 111 ALA A O 1
ATOM 824 N N . LYS A 1 112 ? -10.534 -6.083 18.436 1.00 98.56 112 LYS A N 1
ATOM 825 C CA . LYS A 1 112 ? -9.844 -5.967 19.732 1.00 98.56 112 LYS A CA 1
ATOM 826 C C . LYS A 1 112 ? -10.286 -4.758 20.545 1.00 98.56 112 LYS A C 1
ATOM 828 O O . LYS A 1 112 ? -10.414 -4.856 21.763 1.00 98.56 112 LYS A O 1
ATOM 833 N N . ARG A 1 113 ? -10.577 -3.625 19.902 1.00 98.69 113 ARG A N 1
ATOM 834 C CA . ARG A 1 113 ? -11.157 -2.462 20.592 1.00 98.69 113 ARG A CA 1
ATOM 835 C C . ARG A 1 113 ? -12.543 -2.779 21.159 1.00 98.69 113 ARG A C 1
ATOM 837 O O . ARG A 1 113 ? -12.804 -2.400 22.297 1.00 98.69 113 ARG A O 1
ATOM 844 N N . ALA A 1 114 ? -13.381 -3.498 20.413 1.00 98.56 114 ALA A N 1
ATOM 845 C CA . ALA A 1 114 ? -14.694 -3.940 20.883 1.00 98.56 114 ALA A CA 1
ATOM 846 C C . ALA A 1 114 ? -14.599 -4.981 22.017 1.00 98.56 114 ALA A C 1
ATOM 848 O O . ALA A 1 114 ? -15.355 -4.921 22.983 1.00 98.56 114 ALA A O 1
ATOM 849 N N . GLU A 1 115 ? -13.635 -5.903 21.956 1.00 98.50 115 GLU A N 1
ATOM 850 C CA . GLU A 1 115 ? -13.362 -6.836 23.056 1.00 98.50 115 GLU A CA 1
ATOM 851 C C . GLU A 1 115 ? -12.946 -6.086 24.332 1.00 98.50 115 GLU A C 1
ATOM 853 O O . GLU A 1 115 ? -13.457 -6.371 25.412 1.00 98.50 115 GLU A O 1
ATOM 858 N N . LEU A 1 116 ? -12.072 -5.078 24.227 1.00 98.81 116 LEU A N 1
ATOM 859 C CA . LEU A 1 116 ? -11.643 -4.285 25.384 1.00 98.81 116 LEU A CA 1
ATOM 860 C C . LEU A 1 116 ? -12.784 -3.479 26.009 1.00 98.81 116 LEU A C 1
ATOM 862 O O . LEU A 1 116 ? -12.854 -3.376 27.235 1.00 98.81 116 LEU A O 1
ATOM 866 N N . THR A 1 117 ? -13.669 -2.885 25.203 1.00 98.62 117 THR A N 1
ATOM 867 C CA . THR A 1 117 ? -14.843 -2.187 25.747 1.00 98.62 117 THR A CA 1
ATOM 868 C C . THR A 1 117 ? -15.779 -3.171 26.435 1.00 98.62 117 THR A C 1
ATOM 870 O O . THR A 1 117 ? -16.204 -2.894 27.555 1.00 98.62 117 THR A O 1
ATOM 873 N N . LYS A 1 118 ? -16.005 -4.352 25.845 1.00 98.31 118 LYS A N 1
ATOM 874 C CA . LYS A 1 118 ? -16.784 -5.429 26.465 1.00 98.31 118 LYS A CA 1
ATOM 875 C C . LYS A 1 118 ? -16.201 -5.842 27.822 1.00 98.31 118 LYS A C 1
ATOM 877 O O . LYS A 1 118 ? -16.913 -5.771 28.821 1.00 98.31 118 LYS A O 1
ATOM 882 N N . LEU A 1 119 ? -14.902 -6.139 27.902 1.00 98.69 119 LEU A N 1
ATOM 883 C CA . LEU A 1 119 ? -14.235 -6.502 29.163 1.00 98.69 119 LEU A CA 1
ATOM 884 C C . LEU A 1 119 ? -14.335 -5.392 30.219 1.00 98.69 119 LEU A C 1
ATOM 886 O O . LEU A 1 119 ? -14.567 -5.667 31.395 1.00 98.69 119 LEU A O 1
ATOM 890 N N . ARG A 1 120 ? -14.201 -4.122 29.818 1.00 98.50 120 ARG A N 1
ATOM 891 C CA . ARG A 1 120 ? -14.376 -2.985 30.737 1.00 98.50 120 ARG A CA 1
ATOM 892 C C . ARG A 1 120 ? -15.804 -2.903 31.272 1.00 98.50 120 ARG A C 1
ATOM 894 O O . ARG A 1 120 ? -15.986 -2.655 32.463 1.00 98.50 120 ARG A O 1
ATOM 901 N N . THR A 1 121 ? -16.809 -3.133 30.426 1.00 98.31 121 THR A N 1
ATOM 902 C CA . THR A 1 121 ? -18.215 -3.145 30.862 1.00 98.31 121 THR A CA 1
ATOM 903 C C . THR A 1 121 ? -18.531 -4.332 31.769 1.00 98.31 121 THR A C 1
ATOM 905 O O . THR A 1 121 ? -19.212 -4.152 32.777 1.00 98.31 121 THR A O 1
ATOM 908 N N . GLU A 1 122 ? -17.979 -5.514 31.483 1.00 98.50 122 GLU A N 1
ATOM 909 C CA . GLU A 1 122 ? -18.106 -6.703 32.332 1.00 98.50 122 GLU A CA 1
ATOM 910 C C . GLU A 1 122 ? -17.459 -6.475 33.702 1.00 98.50 122 GLU A C 1
ATOM 912 O O . GLU A 1 122 ? -18.066 -6.772 34.730 1.00 98.50 122 GLU A O 1
ATOM 917 N N . HIS A 1 123 ? -16.271 -5.864 33.740 1.00 98.69 123 HIS A N 1
ATOM 918 C CA . HIS A 1 123 ? -15.596 -5.536 34.993 1.00 98.69 123 HIS A CA 1
ATOM 919 C C . HIS A 1 123 ? -16.385 -4.516 35.824 1.00 98.69 123 HIS A C 1
ATOM 921 O O . HIS A 1 123 ? -16.579 -4.707 37.023 1.00 98.69 123 HIS A O 1
ATOM 927 N N . ALA A 1 124 ? -16.916 -3.469 35.188 1.00 98.56 124 ALA A N 1
ATOM 928 C CA . ALA A 1 124 ? -17.786 -2.512 35.864 1.00 98.56 124 ALA A CA 1
ATOM 929 C C . ALA A 1 124 ? -19.062 -3.182 36.406 1.00 98.56 124 ALA A C 1
ATOM 931 O O . ALA A 1 124 ? -19.498 -2.875 37.516 1.00 98.56 124 ALA A O 1
ATOM 932 N N . ALA A 1 125 ? -19.645 -4.124 35.660 1.00 98.50 125 ALA A N 1
ATOM 933 C CA . ALA A 1 125 ? -20.802 -4.888 36.112 1.00 98.50 125 ALA A CA 1
ATOM 934 C C . ALA A 1 125 ? -20.466 -5.786 37.315 1.00 98.50 125 ALA A C 1
ATOM 936 O O . ALA A 1 125 ? -21.241 -5.829 38.271 1.00 98.50 125 ALA A O 1
ATOM 937 N N . LEU A 1 126 ? -19.308 -6.456 37.306 1.00 98.62 126 LEU A N 1
ATOM 938 C CA . LEU A 1 126 ? -18.828 -7.264 38.431 1.00 98.62 126 LEU A CA 1
ATOM 939 C C . LEU A 1 126 ? -18.622 -6.420 39.691 1.00 98.62 126 LEU A C 1
ATOM 941 O O . LEU A 1 126 ? -19.094 -6.804 40.758 1.00 98.62 126 LEU A O 1
ATOM 945 N N . LEU A 1 127 ? -17.987 -5.251 39.568 1.00 98.69 127 LEU A N 1
ATOM 946 C CA . LEU A 1 127 ? -17.778 -4.345 40.700 1.00 98.69 127 LEU A CA 1
ATOM 947 C C . LEU A 1 127 ? -19.097 -3.837 41.284 1.00 98.69 127 LEU A C 1
ATOM 949 O O . LEU A 1 127 ? -19.240 -3.811 42.502 1.00 98.69 127 LEU A O 1
ATOM 953 N N . ARG A 1 128 ? -20.081 -3.490 40.443 1.00 98.50 128 ARG A N 1
ATOM 954 C CA . ARG A 1 128 ? -21.419 -3.095 40.917 1.00 98.50 128 ARG A CA 1
ATOM 955 C C . ARG A 1 128 ? -22.093 -4.229 41.683 1.00 98.50 128 ARG A C 1
ATOM 957 O O . ARG A 1 128 ? -22.571 -3.988 42.780 1.00 98.50 128 ARG A O 1
ATOM 964 N N . ARG A 1 129 ? -22.077 -5.456 41.149 1.00 98.50 129 ARG A N 1
ATOM 965 C CA . ARG A 1 129 ? -22.660 -6.637 41.816 1.00 98.50 129 ARG A CA 1
ATOM 966 C C . ARG A 1 129 ? -21.964 -6.968 43.137 1.00 98.50 129 ARG A C 1
ATOM 968 O O . ARG A 1 129 ? -22.620 -7.368 44.091 1.00 98.50 129 ARG A O 1
ATOM 975 N N . TYR A 1 130 ? -20.643 -6.812 43.200 1.00 98.69 130 TYR A N 1
ATOM 976 C CA . TYR A 1 130 ? -19.895 -7.015 44.438 1.00 98.69 130 TYR A CA 1
ATOM 977 C C . TYR A 1 130 ? -20.211 -5.924 45.465 1.00 98.69 130 TYR A C 1
ATOM 979 O O . TYR A 1 130 ? -20.467 -6.231 46.624 1.00 98.69 130 TYR A O 1
ATOM 987 N N . ALA A 1 131 ? -20.249 -4.661 45.035 1.00 98.62 131 ALA A N 1
ATOM 988 C CA . ALA A 1 131 ? -20.614 -3.545 45.896 1.00 98.62 131 ALA A CA 1
ATOM 989 C C . ALA A 1 131 ? -22.042 -3.698 46.440 1.00 98.62 131 ALA A C 1
ATOM 991 O O . ALA A 1 131 ? -22.231 -3.533 47.641 1.00 98.62 131 ALA A O 1
ATOM 992 N N . THR A 1 132 ? -23.022 -4.085 45.610 1.00 98.50 132 THR A N 1
ATOM 993 C CA . THR A 1 132 ? -24.391 -4.349 46.084 1.00 98.50 132 THR A CA 1
ATOM 994 C C . THR A 1 132 ? -24.416 -5.497 47.085 1.00 98.50 132 THR A C 1
ATOM 996 O O . THR A 1 132 ? -24.967 -5.329 48.169 1.00 98.50 132 THR A O 1
ATOM 999 N N . ALA A 1 133 ? -23.738 -6.612 46.790 1.00 98.69 133 ALA A N 1
ATOM 1000 C CA . ALA A 1 133 ? -23.645 -7.743 47.712 1.00 98.69 133 ALA A CA 1
ATOM 1001 C C . ALA A 1 133 ? -23.014 -7.349 49.061 1.00 98.69 133 ALA A C 1
ATOM 1003 O O . ALA A 1 133 ? -23.453 -7.813 50.112 1.00 98.69 133 ALA A O 1
ATOM 1004 N N . GLU A 1 134 ? -22.009 -6.471 49.061 1.00 98.12 134 GLU A N 1
ATOM 1005 C CA . GLU A 1 134 ? -21.378 -5.998 50.294 1.00 98.12 134 GLU A CA 1
ATOM 1006 C C . GLU A 1 134 ? -22.268 -5.008 51.063 1.00 98.12 134 GLU A C 1
ATOM 1008 O O . GLU A 1 134 ? -22.380 -5.108 52.285 1.00 98.12 134 GLU A O 1
ATOM 1013 N N . THR A 1 135 ? -22.989 -4.116 50.373 1.00 98.12 135 THR A N 1
ATOM 1014 C CA . THR A 1 135 ? -23.984 -3.242 51.020 1.00 98.12 135 THR A CA 1
ATOM 1015 C C . THR A 1 135 ? -25.162 -4.029 51.590 1.00 98.12 135 THR A C 1
ATOM 1017 O O . THR A 1 135 ? -25.625 -3.726 52.686 1.00 98.12 135 THR A O 1
ATOM 1020 N N . GLU A 1 136 ? -25.608 -5.086 50.907 1.00 98.12 136 GLU A N 1
ATOM 1021 C CA . GLU A 1 136 ? -26.647 -5.992 51.397 1.00 98.12 136 GLU A CA 1
ATOM 1022 C C . GLU A 1 136 ? -26.180 -6.701 52.672 1.00 98.12 136 GLU A C 1
ATOM 1024 O O . GLU A 1 136 ? -26.904 -6.713 53.669 1.00 98.12 136 GLU A O 1
ATOM 1029 N N . ARG A 1 137 ? -24.939 -7.205 52.703 1.00 97.38 137 ARG A N 1
ATOM 1030 C CA . ARG A 1 137 ? -24.342 -7.789 53.918 1.00 97.38 137 ARG A CA 1
ATOM 1031 C C . ARG A 1 137 ? -24.278 -6.788 55.069 1.00 97.38 137 ARG A C 1
ATOM 1033 O O . ARG A 1 137 ? -24.663 -7.135 56.185 1.00 97.38 137 ARG A O 1
ATOM 1040 N N . ALA A 1 138 ? -23.830 -5.559 54.812 1.00 98.00 138 ALA A N 1
ATOM 1041 C CA . ALA A 1 138 ? -23.780 -4.507 55.825 1.00 98.00 138 ALA A CA 1
ATOM 1042 C C . ALA A 1 138 ? -25.184 -4.166 56.354 1.00 98.00 138 ALA A C 1
ATOM 1044 O O . ALA A 1 138 ? -25.398 -4.167 57.565 1.00 98.00 138 ALA A O 1
ATOM 1045 N N . SER A 1 139 ? -26.161 -3.988 55.460 1.00 96.44 139 SER A N 1
ATOM 1046 C CA . SER A 1 139 ? -27.554 -3.704 55.827 1.00 96.44 139 SER A CA 1
ATOM 1047 C C . SER A 1 139 ? -28.192 -4.840 56.633 1.00 96.44 139 SER A C 1
ATOM 1049 O O . SER A 1 139 ? -28.921 -4.586 57.588 1.00 96.44 139 SER A O 1
ATOM 1051 N N . ALA A 1 140 ? -27.860 -6.101 56.332 1.00 97.94 140 ALA A N 1
ATOM 1052 C CA . ALA A 1 140 ? -28.318 -7.248 57.107 1.00 97.94 140 ALA A CA 1
ATOM 1053 C C . ALA A 1 140 ? -27.729 -7.250 58.528 1.00 97.94 140 ALA A C 1
ATOM 1055 O O . ALA A 1 140 ? -28.420 -7.608 59.485 1.00 97.94 140 ALA A O 1
ATOM 1056 N N . LEU A 1 141 ? -26.467 -6.837 58.693 1.00 97.44 141 LEU A N 1
ATOM 1057 C CA . LEU A 1 141 ? -25.842 -6.685 60.010 1.00 97.44 141 LEU A CA 1
ATOM 1058 C C . LEU A 1 141 ? -26.439 -5.511 60.795 1.00 97.44 141 LEU A C 1
ATOM 1060 O O . LEU A 1 141 ? -26.693 -5.650 61.991 1.00 97.44 141 LEU A O 1
ATOM 1064 N N . GLU A 1 142 ? -26.703 -4.379 60.145 1.00 96.75 142 GLU A N 1
ATOM 1065 C CA . GLU A 1 142 ? -27.367 -3.230 60.768 1.00 96.75 142 GLU A CA 1
ATOM 1066 C C . GLU A 1 142 ? -28.815 -3.537 61.148 1.00 96.75 142 GLU A C 1
ATOM 1068 O O . GLU A 1 142 ? -29.224 -3.221 62.263 1.00 96.75 142 GLU A O 1
ATOM 1073 N N . GLY A 1 143 ? -29.556 -4.248 60.296 1.00 96.06 143 GLY A N 1
ATOM 1074 C CA . GLY A 1 143 ? -30.898 -4.733 60.610 1.00 96.06 143 GLY A CA 1
ATOM 1075 C C . GLY A 1 143 ? -30.900 -5.627 61.850 1.00 96.06 143 GLY A C 1
ATOM 1076 O O . GLY A 1 143 ? -31.703 -5.428 62.758 1.00 96.06 143 GLY A O 1
ATOM 1077 N N . ARG A 1 144 ? -29.935 -6.553 61.968 1.00 95.88 144 ARG A N 1
ATOM 1078 C CA . ARG A 1 144 ? -29.763 -7.365 63.189 1.00 95.88 144 ARG A CA 1
ATOM 1079 C C . ARG A 1 144 ? -29.440 -6.514 64.421 1.00 95.88 144 ARG A C 1
ATOM 1081 O O . ARG A 1 144 ? -29.964 -6.799 65.494 1.00 95.88 144 ARG A O 1
ATOM 1088 N N . ARG A 1 145 ? -28.608 -5.472 64.288 1.00 95.56 145 ARG A N 1
ATOM 1089 C CA . ARG A 1 145 ? -28.300 -4.539 65.389 1.00 95.56 145 ARG A CA 1
ATOM 1090 C C . ARG A 1 145 ? -29.535 -3.755 65.832 1.00 95.56 145 ARG A C 1
ATOM 1092 O O . ARG A 1 145 ? -29.780 -3.664 67.028 1.00 95.56 145 ARG A O 1
ATOM 1099 N N . GLN A 1 146 ? -30.321 -3.229 64.895 1.00 95.12 146 GLN A N 1
ATOM 1100 C CA . GLN A 1 146 ? -31.550 -2.492 65.200 1.00 95.12 146 GLN A CA 1
ATOM 1101 C C . GLN A 1 146 ? -32.580 -3.380 65.900 1.00 95.12 146 GLN A C 1
ATOM 1103 O O . GLN A 1 146 ? -33.169 -2.962 66.892 1.00 95.12 146 GLN A O 1
ATOM 1108 N N . LEU A 1 147 ? -32.739 -4.625 65.444 1.00 93.19 147 LEU A N 1
ATOM 1109 C CA . LEU A 1 147 ? -33.607 -5.598 66.109 1.00 93.19 147 LEU A CA 1
ATOM 1110 C C . LEU A 1 147 ? -33.130 -5.918 67.532 1.00 93.19 147 LEU A C 1
ATOM 1112 O O . LEU A 1 147 ? -33.953 -6.020 68.435 1.00 93.19 147 LEU A O 1
ATOM 1116 N N . ALA A 1 148 ? -31.818 -6.035 67.755 1.00 92.94 148 ALA A N 1
ATOM 1117 C CA . ALA A 1 148 ? -31.269 -6.243 69.094 1.00 92.94 148 ALA A CA 1
ATOM 1118 C C . ALA A 1 148 ? -31.518 -5.038 70.019 1.00 92.94 148 ALA A C 1
ATOM 1120 O O . ALA A 1 148 ? -31.893 -5.230 71.172 1.00 92.94 148 ALA A O 1
ATOM 1121 N N . ILE A 1 149 ? -31.361 -3.810 69.510 1.00 92.75 149 ILE A N 1
ATOM 1122 C CA . ILE A 1 149 ? -31.652 -2.582 70.266 1.00 92.75 149 ILE A CA 1
ATOM 1123 C C . ILE A 1 149 ? -33.141 -2.522 70.618 1.00 92.75 149 ILE A C 1
ATOM 1125 O O . ILE A 1 149 ? -33.468 -2.373 71.791 1.00 92.75 149 ILE A O 1
ATOM 1129 N N . ALA A 1 150 ? -34.033 -2.727 69.644 1.00 89.38 150 ALA A N 1
ATOM 1130 C CA . ALA A 1 150 ? -35.480 -2.712 69.858 1.00 89.38 150 ALA A CA 1
ATOM 1131 C C . ALA A 1 150 ? -35.953 -3.804 70.835 1.00 89.38 150 ALA A C 1
ATOM 1133 O O . ALA A 1 150 ? -36.869 -3.575 71.615 1.00 89.38 150 ALA A O 1
ATOM 1134 N N . ALA A 1 151 ? -35.318 -4.980 70.828 1.00 88.25 151 ALA A N 1
ATOM 1135 C CA . ALA A 1 151 ? -35.594 -6.034 71.804 1.00 88.25 151 ALA A CA 1
ATOM 1136 C C . ALA A 1 151 ? -35.060 -5.708 73.214 1.00 88.25 151 ALA A C 1
ATOM 1138 O O . ALA A 1 151 ? -35.569 -6.246 74.194 1.00 88.25 151 ALA A O 1
ATOM 1139 N N . SER A 1 152 ? -34.024 -4.866 73.317 1.00 81.62 152 SER A N 1
ATOM 1140 C CA . SER A 1 152 ? -33.429 -4.430 74.589 1.00 81.62 152 SER A CA 1
ATOM 1141 C C . SER A 1 152 ? -34.058 -3.161 75.171 1.00 81.62 152 SER A C 1
ATOM 1143 O O . SER A 1 152 ? -33.878 -2.890 76.359 1.00 81.62 152 SER A O 1
ATOM 1145 N N . GLU A 1 153 ? -34.790 -2.383 74.367 1.00 79.69 153 GLU A N 1
ATOM 1146 C CA . GLU A 1 153 ? -35.594 -1.280 74.884 1.00 79.69 153 GLU A CA 1
ATOM 1147 C C . GLU A 1 153 ? -36.697 -1.848 75.788 1.00 79.69 153 GLU A C 1
ATOM 1149 O O . GLU A 1 153 ? -37.404 -2.780 75.393 1.00 79.69 153 GLU A O 1
ATOM 1154 N N . PRO A 1 154 ? -36.865 -1.314 77.012 1.00 61.53 154 PRO A N 1
ATOM 1155 C CA . PRO A 1 154 ? -37.957 -1.732 77.872 1.00 61.53 154 PRO A CA 1
ATOM 1156 C C . PRO A 1 154 ? -39.260 -1.434 77.137 1.00 61.53 154 PRO A C 1
ATOM 1158 O O . PRO A 1 154 ? -39.514 -0.283 76.775 1.00 61.53 154 PRO A O 1
ATOM 1161 N N . VAL A 1 155 ? -40.057 -2.480 76.892 1.00 61.16 155 VAL A N 1
ATOM 1162 C CA . VAL A 1 155 ? -41.366 -2.387 76.244 1.00 61.16 155 VAL A CA 1
ATOM 1163 C C . VAL A 1 155 ? -42.135 -1.277 76.942 1.00 61.16 155 VAL A C 1
ATOM 1165 O O . VAL A 1 155 ? -42.571 -1.433 78.082 1.00 61.16 155 VAL A O 1
ATOM 1168 N N . LYS A 1 156 ? -42.272 -0.129 76.272 1.00 58.00 156 LYS A N 1
ATOM 1169 C CA . LYS A 1 156 ? -43.237 0.882 76.673 1.00 58.00 156 LYS A CA 1
ATOM 1170 C C . LYS A 1 156 ? -44.570 0.180 76.533 1.00 58.00 156 LYS A C 1
ATOM 1172 O O . LYS A 1 156 ? -45.013 -0.029 75.404 1.00 58.00 156 LYS A O 1
ATOM 1177 N N . GLU A 1 157 ? -45.119 -0.273 77.661 1.00 58.41 157 GLU A N 1
ATOM 1178 C CA . GLU A 1 157 ? -46.452 -0.852 77.736 1.00 58.41 157 GLU A CA 1
ATOM 1179 C C . GLU A 1 157 ? -47.327 0.025 76.851 1.00 58.41 157 GLU A C 1
ATOM 1181 O O . GLU A 1 157 ? -47.452 1.233 77.092 1.00 58.41 157 GLU A O 1
ATOM 1186 N N . LEU A 1 158 ? -47.819 -0.537 75.738 1.00 54.47 158 LEU A N 1
ATOM 1187 C CA . LEU A 1 158 ? -48.865 0.133 74.994 1.00 54.47 158 LEU A CA 1
ATOM 1188 C C . LEU A 1 158 ? -49.943 0.330 76.041 1.00 54.47 158 LEU A C 1
ATOM 1190 O O . LEU A 1 158 ? -50.539 -0.646 76.492 1.00 54.47 158 LEU A O 1
ATOM 1194 N N . ALA A 1 159 ? -50.127 1.575 76.471 1.00 56.84 159 ALA A N 1
ATOM 1195 C CA . ALA A 1 159 ? -51.242 1.965 77.296 1.00 56.84 159 ALA A CA 1
ATOM 1196 C C . ALA A 1 159 ? -52.486 1.761 76.430 1.00 56.84 159 ALA A C 1
ATOM 1198 O O . ALA A 1 159 ? -53.018 2.708 75.848 1.00 56.84 159 ALA A O 1
ATOM 1199 N N . ALA A 1 160 ? -52.909 0.499 76.311 1.00 55.97 160 ALA A N 1
ATOM 1200 C CA . ALA A 1 160 ? -54.155 0.065 75.704 1.00 55.97 160 ALA A CA 1
ATOM 1201 C C . ALA A 1 160 ? -55.306 0.880 76.304 1.00 55.97 160 ALA A C 1
ATOM 1203 O O . ALA A 1 160 ? -56.242 1.250 75.610 1.00 55.97 160 ALA A O 1
ATOM 1204 N N . ASP A 1 161 ? -55.134 1.307 77.551 1.00 55.78 161 ASP A N 1
ATOM 1205 C CA . ASP A 1 161 ? -56.089 2.100 78.303 1.00 55.78 161 ASP A CA 1
ATOM 1206 C C . ASP A 1 161 ? -56.250 3.562 77.837 1.00 55.78 161 ASP A C 1
ATOM 1208 O O . ASP A 1 161 ? -57.248 4.200 78.153 1.00 55.78 161 ASP A O 1
ATOM 1212 N N . THR A 1 162 ? -55.310 4.128 77.066 1.00 55.50 162 THR A N 1
ATOM 1213 C CA . THR A 1 162 ? -55.379 5.559 76.674 1.00 55.50 162 THR A CA 1
ATOM 1214 C C . THR A 1 162 ? -55.854 5.804 75.242 1.00 55.50 162 THR A C 1
ATOM 1216 O O . THR A 1 162 ? -56.220 6.931 74.901 1.00 55.50 162 THR A O 1
ATOM 1219 N N . ALA A 1 163 ? -55.887 4.766 74.400 1.00 58.41 163 ALA A N 1
ATOM 1220 C CA . ALA A 1 163 ? -56.272 4.872 72.990 1.00 58.41 163 ALA A CA 1
ATOM 1221 C C . ALA A 1 163 ? -57.397 3.913 72.569 1.00 58.41 163 ALA A C 1
ATOM 1223 O O . ALA A 1 163 ? -57.980 4.113 71.499 1.00 58.41 163 ALA A O 1
ATOM 1224 N N . ASP A 1 164 ? -57.735 2.905 73.378 1.00 63.09 164 ASP A N 1
ATOM 1225 C CA . ASP A 1 164 ? -58.850 2.012 73.080 1.00 63.09 164 ASP A CA 1
ATOM 1226 C C . ASP A 1 164 ? -60.162 2.680 73.517 1.00 63.09 164 ASP A C 1
ATOM 1228 O O . ASP A 1 164 ? -60.674 2.494 74.615 1.00 63.09 164 ASP A O 1
ATOM 1232 N N . HIS A 1 165 ? -60.737 3.511 72.643 1.00 68.69 165 HIS A N 1
ATOM 1233 C CA . HIS A 1 165 ? -62.070 4.086 72.864 1.00 68.69 165 HIS A CA 1
ATOM 1234 C C . HIS A 1 165 ? -63.173 3.042 72.616 1.00 68.69 165 HIS A C 1
ATOM 1236 O O . HIS A 1 165 ? -64.243 3.367 72.108 1.00 68.69 165 HIS A O 1
ATOM 1242 N N . ARG A 1 166 ? -62.932 1.767 72.890 1.00 69.12 166 ARG A N 1
ATOM 1243 C CA . ARG A 1 166 ? -63.918 0.702 72.737 1.00 69.12 166 ARG A CA 1
ATOM 1244 C C . ARG A 1 166 ? -64.713 0.609 74.039 1.00 69.12 166 ARG A C 1
ATOM 1246 O O . ARG A 1 166 ? -64.166 0.747 75.125 1.00 69.12 166 ARG A O 1
ATOM 1253 N N . GLN A 1 167 ? -66.027 0.445 73.940 1.00 69.00 167 GLN A N 1
ATOM 1254 C CA . GLN A 1 167 ? -66.852 0.186 75.119 1.00 69.00 167 GLN A CA 1
ATOM 1255 C C . GLN A 1 167 ? -66.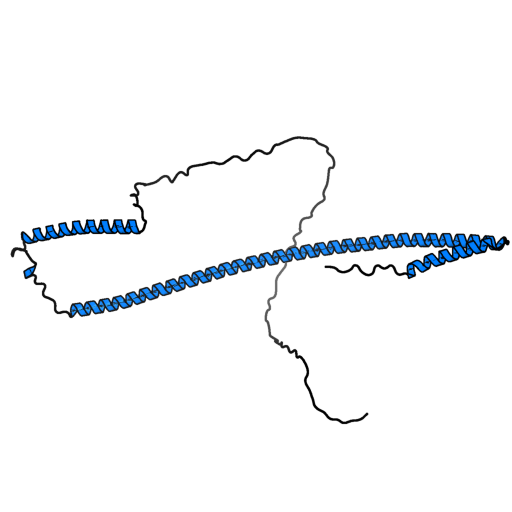393 -1.132 75.771 1.00 69.00 167 GLN A C 1
ATOM 1257 O O . GLN A 1 167 ? -65.921 -2.013 75.048 1.00 69.00 167 GLN A O 1
ATOM 1262 N N . PRO A 1 168 ? -66.575 -1.333 77.089 1.00 68.56 168 PRO A N 1
ATOM 1263 C CA . PRO A 1 168 ? -66.172 -2.568 77.776 1.00 68.56 168 PRO A CA 1
ATOM 1264 C C . PRO A 1 168 ? -66.838 -3.840 77.213 1.00 68.56 168 PRO A C 1
ATOM 1266 O O . PRO A 1 168 ? -66.369 -4.944 77.459 1.00 68.56 168 PRO A O 1
ATOM 1269 N N . SER A 1 169 ? -67.898 -3.700 76.406 1.00 75.81 169 SER A N 1
ATOM 1270 C CA . SER A 1 169 ? -68.526 -4.771 75.620 1.00 75.81 169 SER A CA 1
ATOM 1271 C C . SER A 1 169 ? -67.776 -5.152 74.331 1.00 75.81 169 SER A C 1
ATOM 1273 O O . SER A 1 169 ? -68.250 -5.999 73.578 1.00 75.81 169 SER A O 1
ATOM 1275 N N . GLY A 1 170 ? -66.653 -4.501 74.018 1.00 74.00 170 GLY A N 1
ATOM 1276 C CA . GLY A 1 170 ? -65.934 -4.662 72.753 1.00 74.00 170 GLY A CA 1
ATOM 1277 C C . GLY A 1 170 ? -66.544 -3.884 71.577 1.00 74.00 170 GLY A C 1
ATOM 1278 O O . GLY A 1 170 ? -66.019 -3.940 70.466 1.00 74.00 170 GLY A O 1
ATOM 1279 N N . ALA A 1 171 ? -67.620 -3.121 71.791 1.00 79.62 171 ALA A N 1
ATOM 1280 C CA . ALA A 1 171 ? -68.234 -2.320 70.737 1.00 79.62 171 ALA A CA 1
ATOM 1281 C C . ALA A 1 171 ? -67.445 -1.016 70.476 1.00 79.62 171 ALA A C 1
ATOM 1283 O O . ALA A 1 171 ? -67.065 -0.329 71.430 1.00 79.62 171 ALA A O 1
ATOM 1284 N N . PRO A 1 172 ? -67.210 -0.622 69.211 1.00 81.88 172 PRO A N 1
ATOM 1285 C CA . PRO A 1 172 ? -66.585 0.662 68.885 1.00 81.88 172 PRO A CA 1
ATOM 1286 C C . PRO A 1 172 ? -67.422 1.830 69.437 1.00 81.88 172 PRO A C 1
ATOM 1288 O O . PRO A 1 172 ? -68.619 1.926 69.160 1.00 81.88 172 PRO A O 1
ATOM 1291 N N . SER A 1 173 ? -66.825 2.721 70.242 1.00 81.31 173 SER A N 1
ATOM 1292 C CA . SER A 1 173 ? -67.549 3.896 70.754 1.00 81.31 173 SER A CA 1
ATOM 1293 C C . SER A 1 173 ? -67.683 4.988 69.693 1.00 81.31 173 SER A C 1
ATOM 1295 O O . SER A 1 173 ? -66.947 5.033 68.709 1.00 81.31 173 SER A O 1
ATOM 1297 N N . ARG A 1 174 ? -68.567 5.958 69.924 1.00 82.62 174 ARG A N 1
ATOM 1298 C CA . ARG A 1 174 ? -68.733 7.134 69.056 1.00 82.62 174 ARG A CA 1
ATOM 1299 C C . ARG A 1 174 ? -67.417 7.872 68.759 1.00 82.62 174 ARG A C 1
ATOM 1301 O O . ARG A 1 174 ? -67.231 8.347 67.644 1.00 82.62 174 ARG A O 1
ATOM 1308 N N . LEU A 1 175 ? -66.497 7.935 69.724 1.00 83.00 175 LEU A N 1
ATOM 1309 C CA . LEU A 1 175 ? -65.183 8.557 69.535 1.00 83.00 175 LEU A CA 1
ATOM 1310 C C . LEU A 1 175 ? -64.295 7.769 68.562 1.00 83.00 175 LEU A C 1
ATOM 1312 O O . LEU A 1 175 ? -63.542 8.385 67.812 1.00 83.00 175 LEU A O 1
ATOM 1316 N N . THR A 1 176 ? -64.417 6.436 68.506 1.00 85.81 176 THR A N 1
ATOM 1317 C CA . THR A 1 176 ? -63.685 5.630 67.506 1.00 85.81 176 THR A CA 1
ATOM 1318 C C . THR A 1 176 ? -64.121 5.961 66.085 1.00 85.81 176 THR A C 1
ATOM 1320 O O . THR A 1 176 ? -63.271 6.148 65.220 1.00 85.81 176 THR A O 1
ATOM 1323 N N . TYR A 1 177 ? -65.428 6.110 65.855 1.00 83.75 177 TYR A N 1
ATOM 1324 C CA . TYR A 1 177 ? -65.957 6.465 64.540 1.00 83.75 177 TYR A CA 1
ATOM 1325 C C . TYR A 1 177 ? -65.551 7.877 64.111 1.00 83.75 177 TYR A C 1
ATOM 1327 O O . TYR A 1 177 ? -65.150 8.063 62.968 1.00 83.75 177 TYR A O 1
ATOM 1335 N N . LEU A 1 178 ? -65.581 8.855 65.023 1.00 89.19 178 LEU A N 1
ATOM 1336 C CA . LEU A 1 178 ? -65.131 10.221 64.724 1.00 89.19 178 LEU A CA 1
ATOM 1337 C C . LEU A 1 178 ? -63.643 10.270 64.362 1.00 89.19 178 LEU A C 1
ATOM 1339 O O . LEU A 1 178 ? -63.250 10.940 63.413 1.00 89.19 178 LEU A O 1
ATOM 1343 N N . ARG A 1 179 ? -62.813 9.513 65.083 1.00 88.06 179 ARG A N 1
ATOM 1344 C CA . ARG A 1 179 ? -61.378 9.442 64.807 1.00 88.06 179 ARG A CA 1
ATOM 1345 C C . ARG A 1 179 ? -61.071 8.722 63.492 1.00 88.06 179 ARG A C 1
ATOM 1347 O O . ARG A 1 179 ? -60.140 9.105 62.788 1.00 88.06 179 ARG A O 1
ATOM 1354 N N . ALA A 1 180 ? -61.851 7.697 63.149 1.00 89.69 180 ALA A N 1
ATOM 1355 C CA . ALA A 1 180 ? -61.748 7.021 61.859 1.00 89.69 180 ALA A CA 1
ATOM 1356 C C . ALA A 1 180 ? -62.132 7.955 60.699 1.00 89.69 180 ALA A C 1
ATOM 1358 O O . ALA A 1 180 ? -61.433 7.991 59.689 1.00 89.69 180 ALA A O 1
ATOM 1359 N N . ASP A 1 181 ? -63.191 8.750 60.863 1.00 91.25 181 ASP A N 1
ATOM 1360 C CA . ASP A 1 181 ? -63.618 9.740 59.869 1.00 91.25 181 ASP A CA 1
ATOM 1361 C C . ASP A 1 181 ? -62.565 10.842 59.653 1.00 91.25 181 ASP A C 1
ATOM 1363 O O . ASP A 1 181 ? -62.225 11.190 58.519 1.00 91.25 181 ASP A O 1
ATOM 1367 N N . GLU A 1 182 ? -61.952 11.328 60.734 1.00 93.12 182 GLU A N 1
ATOM 1368 C CA . GLU A 1 182 ? -60.844 12.280 60.654 1.00 93.12 182 GLU A CA 1
ATOM 1369 C C . GLU A 1 182 ? -59.624 11.678 59.932 1.00 93.12 182 GLU A C 1
ATOM 1371 O O . GLU A 1 182 ? -59.003 12.332 59.088 1.00 93.12 182 GLU A O 1
ATOM 1376 N N . ALA A 1 183 ? -59.303 10.408 60.195 1.00 93.81 183 ALA A N 1
ATOM 1377 C CA . ALA A 1 183 ? -58.218 9.704 59.518 1.00 93.81 183 ALA A CA 1
ATOM 1378 C C . ALA A 1 183 ? -58.479 9.540 58.010 1.00 93.81 183 ALA A C 1
ATOM 1380 O O . ALA A 1 183 ? -57.586 9.807 57.203 1.00 93.81 183 ALA A O 1
ATOM 1381 N N . LEU A 1 184 ? -59.701 9.169 57.615 1.00 93.81 184 LEU A N 1
ATOM 1382 C CA . LEU A 1 184 ? -60.101 9.062 56.206 1.00 93.81 184 LEU A CA 1
ATOM 1383 C C . LEU A 1 184 ? -60.075 10.425 55.504 1.00 93.81 184 LEU A C 1
ATOM 1385 O O . LEU A 1 184 ? -59.579 10.546 54.380 1.00 93.81 184 LEU A O 1
ATOM 1389 N N . SER A 1 185 ? -60.542 11.470 56.186 1.00 92.19 185 SER A N 1
ATOM 1390 C CA . SER A 1 185 ? -60.500 12.847 55.691 1.00 92.19 185 SER A CA 1
ATOM 1391 C C . SER A 1 185 ? -59.067 13.321 55.449 1.00 92.19 185 SER A C 1
ATOM 1393 O O . SER A 1 185 ? -58.765 13.926 54.415 1.00 92.19 185 SER A O 1
ATOM 1395 N N . ASN A 1 186 ? -58.158 13.008 56.371 1.00 92.50 186 ASN A N 1
ATOM 1396 C CA . ASN A 1 186 ? -56.745 13.331 56.234 1.00 92.50 186 ASN A CA 1
ATOM 1397 C C . ASN A 1 186 ? -56.078 12.517 55.119 1.00 92.50 186 ASN A C 1
ATOM 1399 O O . ASN A 1 186 ? -55.356 13.097 54.311 1.00 92.50 186 ASN A O 1
ATOM 1403 N N . LEU A 1 187 ? -56.369 11.219 54.996 1.00 94.69 187 LEU A N 1
ATOM 1404 C CA . LEU A 1 187 ? -55.850 10.381 53.909 1.00 94.69 187 LEU A CA 1
ATOM 1405 C C . LEU A 1 187 ? -56.230 10.944 52.537 1.00 94.69 187 LEU A C 1
ATOM 1407 O O . LEU A 1 187 ? -55.379 11.071 51.659 1.00 94.69 187 LEU A O 1
ATOM 1411 N N . ARG A 1 188 ? -57.490 11.357 52.374 1.00 93.56 188 ARG A N 1
ATOM 1412 C CA . ARG A 1 188 ? -57.961 11.989 51.142 1.00 93.56 188 ARG A CA 1
ATOM 1413 C C . ARG A 1 188 ? -57.193 13.278 50.837 1.00 93.56 188 ARG A C 1
ATOM 1415 O O . ARG A 1 188 ? -56.780 13.491 49.700 1.00 93.56 188 ARG A O 1
ATOM 1422 N N . ARG A 1 189 ? -56.953 14.124 51.846 1.00 90.50 189 ARG A N 1
ATOM 1423 C CA . ARG A 1 189 ? -56.136 15.343 51.693 1.00 90.50 189 ARG A CA 1
ATOM 1424 C C . ARG A 1 189 ? -54.696 15.023 51.286 1.00 90.50 189 ARG A C 1
ATOM 1426 O O . ARG A 1 189 ? -54.158 15.701 50.414 1.00 90.50 189 ARG A O 1
ATOM 1433 N N . TYR A 1 190 ? -54.085 13.996 51.874 1.00 90.38 190 TYR A N 1
ATOM 1434 C CA . TYR A 1 190 ? -52.727 13.578 51.520 1.00 90.38 190 TYR A CA 1
ATOM 1435 C C . TYR A 1 190 ? -52.643 12.968 50.119 1.00 90.38 190 TYR A C 1
ATOM 1437 O O . TYR A 1 190 ? -51.675 13.251 49.418 1.00 90.38 190 TYR A O 1
ATOM 1445 N N . GLY A 1 191 ? -53.661 12.223 49.675 1.00 91.69 191 GLY A N 1
ATOM 1446 C CA . GLY A 1 191 ? -53.756 11.720 48.301 1.00 91.69 191 GLY A CA 1
ATOM 1447 C C . GLY A 1 191 ? -53.708 12.853 47.275 1.00 91.69 191 GLY A C 1
ATOM 1448 O O . GLY A 1 191 ? -52.849 12.850 46.396 1.00 91.69 191 GLY A O 1
ATOM 1449 N N . TYR A 1 192 ? -54.516 13.900 47.472 1.00 86.94 192 TYR A N 1
ATOM 1450 C CA . TYR A 1 192 ? -54.479 15.084 46.606 1.00 86.94 192 TYR A CA 1
ATOM 1451 C C . TYR A 1 192 ? -53.122 15.797 46.620 1.00 86.94 192 TYR A C 1
ATOM 1453 O O . TYR A 1 192 ? -52.646 16.254 45.583 1.00 86.94 192 TYR A O 1
ATOM 1461 N N . GLN A 1 193 ? -52.467 15.900 47.779 1.00 86.00 193 GLN A N 1
ATOM 1462 C CA . GLN A 1 193 ? -51.140 16.519 47.857 1.00 86.00 193 GLN A CA 1
ATOM 1463 C C . GLN A 1 193 ? -50.063 15.666 47.176 1.00 86.00 193 GLN A C 1
ATOM 1465 O O . GLN A 1 193 ? -49.142 16.211 46.568 1.00 86.00 193 GLN A O 1
ATOM 1470 N N . GLN A 1 194 ? -50.183 14.340 47.236 1.00 87.81 194 GLN A N 1
ATOM 1471 C CA . GLN A 1 194 ? -49.272 13.418 46.569 1.00 87.81 194 GLN A CA 1
ATOM 1472 C C . GLN A 1 194 ? -49.440 13.466 45.048 1.00 87.81 194 GLN A C 1
ATOM 1474 O O . GLN A 1 194 ? -48.443 13.526 44.334 1.00 87.81 194 GLN A O 1
ATOM 1479 N N . GLU A 1 195 ? -50.675 13.503 44.552 1.00 87.31 195 GLU A N 1
ATOM 1480 C CA . GLU A 1 195 ? -50.972 13.683 43.127 1.00 87.31 195 GLU A CA 1
ATOM 1481 C C . GLU A 1 195 ? -50.437 15.015 42.611 1.00 87.31 195 GLU A C 1
ATOM 1483 O O . GLU A 1 195 ? -49.750 15.046 41.594 1.00 87.31 195 GLU A O 1
ATOM 1488 N N . ARG A 1 196 ? -50.663 16.111 43.347 1.00 85.81 196 ARG A N 1
ATOM 1489 C CA . ARG A 1 196 ? -50.097 17.417 42.990 1.00 85.81 196 ARG A CA 1
ATOM 1490 C C . ARG A 1 196 ? -48.576 17.390 42.952 1.00 85.81 196 ARG A C 1
ATOM 1492 O O . ARG A 1 196 ? -47.985 17.962 42.043 1.00 85.81 196 ARG A O 1
ATOM 1499 N N . ARG A 1 197 ? -47.934 16.723 43.911 1.00 86.94 197 ARG A N 1
ATOM 1500 C CA . ARG A 1 197 ? -46.477 16.593 43.933 1.00 86.94 197 ARG A CA 1
ATOM 1501 C C . ARG A 1 197 ? -45.965 15.770 42.750 1.00 86.94 197 ARG A C 1
ATOM 1503 O O . ARG A 1 197 ? -45.023 16.206 42.103 1.00 86.94 197 ARG A O 1
ATOM 1510 N N . ARG A 1 198 ? -46.634 14.663 42.411 1.00 84.19 198 ARG A N 1
ATOM 1511 C CA . ARG A 1 198 ? -46.330 13.859 41.216 1.00 84.19 198 ARG A CA 1
ATOM 1512 C C . ARG A 1 198 ? -46.510 14.652 39.925 1.00 84.19 198 ARG A C 1
ATOM 1514 O O . ARG A 1 198 ? -45.659 14.563 39.058 1.00 84.19 198 ARG A O 1
ATOM 1521 N N . GLN A 1 199 ? -47.567 15.457 39.804 1.00 84.12 199 GLN A N 1
ATOM 1522 C CA . GLN A 1 199 ? -47.794 16.304 38.627 1.00 84.12 199 GLN A CA 1
ATOM 1523 C C . GLN A 1 199 ? -46.724 17.391 38.482 1.00 84.12 199 GLN A C 1
ATOM 1525 O O . GLN A 1 199 ? -46.272 17.659 37.375 1.00 84.12 199 GLN A O 1
ATOM 1530 N N . VAL A 1 200 ? -46.293 18.002 39.589 1.00 85.00 200 VAL A N 1
ATOM 1531 C CA . VAL A 1 200 ? -45.199 18.986 39.581 1.00 85.00 200 VAL A CA 1
ATOM 1532 C C . VAL A 1 200 ? -43.864 18.320 39.246 1.00 85.00 200 VAL A C 1
ATOM 1534 O O . VAL A 1 200 ? -43.096 18.875 38.468 1.00 85.00 200 VAL A O 1
ATOM 1537 N N . GLU A 1 201 ? -43.591 17.134 39.793 1.00 81.31 201 GLU A N 1
ATOM 1538 C CA . GLU A 1 201 ? -42.382 16.358 39.490 1.00 81.31 201 GLU A CA 1
ATOM 1539 C C . GLU A 1 201 ? -42.372 15.871 38.026 1.00 81.31 201 GLU A C 1
ATOM 1541 O O . GLU A 1 201 ? -41.346 16.005 37.368 1.00 81.31 201 GLU A O 1
ATOM 1546 N N . ALA A 1 202 ? -43.508 15.427 37.476 1.00 75.62 202 ALA A N 1
ATOM 1547 C CA . ALA A 1 202 ? -43.655 15.052 36.064 1.00 75.62 202 ALA A CA 1
ATOM 1548 C C . ALA A 1 202 ? -43.494 16.258 35.120 1.00 75.62 202 ALA A C 1
ATOM 1550 O O . ALA A 1 202 ? -42.757 16.192 34.136 1.00 75.62 202 ALA A O 1
ATOM 1551 N N . ALA A 1 203 ? -44.092 17.404 35.468 1.00 74.62 203 ALA A N 1
ATOM 1552 C CA . ALA A 1 203 ? -43.914 18.651 34.724 1.00 74.62 203 ALA A CA 1
ATOM 1553 C C . ALA A 1 203 ? -42.461 19.160 34.773 1.00 74.62 203 ALA A C 1
ATOM 1555 O O . ALA A 1 203 ? -41.969 19.711 33.791 1.00 74.62 203 ALA A O 1
ATOM 1556 N N . ALA A 1 204 ? -41.758 18.959 35.895 1.00 76.56 204 ALA A N 1
ATOM 1557 C CA . ALA A 1 204 ? -40.342 19.295 36.040 1.00 76.56 204 ALA A CA 1
ATOM 1558 C C . ALA A 1 204 ? -39.412 18.306 35.310 1.00 76.56 204 ALA A C 1
ATOM 1560 O O . ALA A 1 204 ? -38.345 18.709 34.851 1.00 76.56 204 ALA A O 1
ATOM 1561 N N . ALA A 1 205 ? -39.814 17.038 35.178 1.00 75.44 205 ALA A N 1
ATOM 1562 C CA . ALA A 1 205 ? -39.104 16.008 34.418 1.00 75.44 205 ALA A CA 1
ATOM 1563 C C . ALA A 1 205 ? -39.305 16.123 32.893 1.00 75.44 205 ALA A C 1
ATOM 1565 O O . ALA A 1 205 ? -38.637 15.422 32.136 1.00 75.44 205 ALA A O 1
ATOM 1566 N N . GLY A 1 206 ? -40.183 17.023 32.430 1.00 64.69 206 GLY A N 1
ATOM 1567 C CA . GLY A 1 206 ? -40.450 17.238 31.006 1.00 64.69 206 GLY A CA 1
ATOM 1568 C C . GLY A 1 206 ? -41.298 16.142 30.352 1.00 64.69 206 GLY A C 1
ATOM 1569 O O . GLY A 1 206 ? -41.413 16.122 29.127 1.00 64.69 206 GLY A O 1
ATOM 1570 N N . GLU A 1 207 ? -41.911 15.256 31.140 1.00 60.78 207 GLU A N 1
ATOM 1571 C CA . GLU A 1 207 ? -42.911 14.304 30.656 1.00 60.78 207 GLU A CA 1
ATOM 1572 C C . GLU A 1 207 ? -44.243 15.045 30.482 1.00 60.78 207 GLU A C 1
ATOM 1574 O O . GLU A 1 207 ? -44.944 15.373 31.441 1.00 60.78 207 GLU A O 1
ATOM 1579 N N . GLY A 1 208 ? -44.572 15.378 29.229 1.00 56.81 208 GLY A N 1
ATOM 1580 C CA . GLY A 1 208 ? -45.913 15.836 28.862 1.00 56.81 208 GLY A CA 1
ATOM 1581 C C . GLY A 1 208 ? -46.965 14.775 29.215 1.00 56.81 208 GLY A C 1
ATOM 1582 O O . GLY A 1 208 ? -46.609 13.608 29.361 1.00 56.81 208 GLY A O 1
ATOM 1583 N N . PRO A 1 209 ? -48.251 15.147 29.366 1.00 56.00 209 PRO A N 1
ATOM 1584 C CA . PRO A 1 209 ? -49.285 14.217 29.806 1.00 56.00 209 PRO A CA 1
ATOM 1585 C C . PRO A 1 209 ? -49.321 12.995 28.885 1.00 56.00 209 PRO A C 1
ATOM 1587 O O . PRO A 1 209 ? -49.676 13.115 27.709 1.00 56.00 209 PRO A O 1
ATOM 1590 N N . GLU A 1 210 ? -48.942 11.837 29.426 1.00 58.19 210 GLU A N 1
ATOM 1591 C CA . GLU A 1 210 ? -49.116 10.541 28.784 1.00 58.19 210 GLU A CA 1
ATOM 1592 C C . GLU A 1 210 ? -50.624 10.374 28.567 1.00 58.19 210 GLU A C 1
ATOM 1594 O O . GLU A 1 210 ? -51.414 10.271 29.512 1.00 58.19 210 GLU A O 1
ATOM 1599 N N . LYS A 1 211 ? -51.048 10.519 27.306 1.00 53.22 211 LYS A N 1
ATOM 1600 C CA . LYS A 1 211 ? -52.429 10.256 26.908 1.00 53.22 211 LYS A CA 1
ATOM 1601 C C . LYS A 1 211 ? -52.741 8.808 27.293 1.00 53.22 211 LYS A C 1
ATOM 1603 O O . LYS A 1 211 ? -51.893 7.953 27.061 1.00 53.22 211 LYS A O 1
ATOM 1608 N N . PRO A 1 212 ? -53.929 8.517 27.841 1.00 46.97 212 PRO A N 1
ATOM 1609 C CA . PRO A 1 212 ? -54.335 7.134 28.013 1.00 46.97 212 PRO A CA 1
ATOM 1610 C C . PRO A 1 212 ? -54.351 6.469 26.631 1.00 46.97 212 PRO A C 1
ATOM 1612 O O . PRO A 1 212 ? -54.964 7.001 25.701 1.00 46.97 212 PRO A O 1
ATOM 1615 N N . ASP A 1 213 ? -53.633 5.352 26.505 1.00 49.22 213 ASP A N 1
ATOM 1616 C CA . ASP A 1 213 ? -53.621 4.485 25.327 1.00 49.22 213 ASP A CA 1
ATOM 1617 C C . ASP A 1 213 ? -55.009 3.853 25.133 1.00 49.22 213 ASP A C 1
ATOM 1619 O O . ASP A 1 213 ? -55.251 2.691 25.458 1.00 49.22 213 ASP A O 1
ATOM 1623 N N . ASP A 1 214 ? -55.940 4.625 24.583 1.00 49.19 214 ASP A N 1
ATOM 1624 C CA . ASP A 1 214 ? -57.123 4.094 23.917 1.00 49.19 214 ASP A CA 1
ATOM 1625 C C . ASP A 1 214 ? -56.735 3.807 22.459 1.00 49.19 214 ASP A C 1
ATOM 1627 O O . ASP A 1 214 ? -56.917 4.640 21.571 1.00 49.19 214 ASP A O 1
ATOM 1631 N N . GLY A 1 215 ? -56.139 2.637 22.208 1.00 44.69 215 GLY A N 1
ATOM 1632 C CA . GLY A 1 215 ? -55.668 2.278 20.868 1.00 44.69 215 GLY A CA 1
ATOM 1633 C C . GLY A 1 215 ? -55.203 0.834 20.732 1.00 44.69 215 GLY A C 1
ATOM 1634 O O . GLY A 1 215 ? -54.015 0.555 20.615 1.00 44.69 215 GLY A O 1
ATOM 1635 N N . PHE A 1 216 ? -56.147 -0.105 20.735 1.00 42.62 216 PHE A N 1
ATOM 1636 C CA . PHE A 1 216 ? -55.914 -1.470 20.265 1.00 42.62 216 PHE A CA 1
ATOM 1637 C C . PHE A 1 216 ? -55.846 -1.461 18.724 1.00 42.62 216 PHE A C 1
ATOM 1639 O O . PHE A 1 216 ? -56.868 -1.612 18.056 1.00 42.62 216 PHE A O 1
ATOM 1646 N N . ASP A 1 217 ? -54.653 -1.271 18.157 1.00 53.19 217 ASP A N 1
ATOM 1647 C CA . ASP A 1 217 ? -54.421 -1.293 16.705 1.00 53.19 217 ASP A CA 1
ATOM 1648 C C . ASP A 1 217 ? -54.105 -2.715 16.213 1.00 53.19 217 ASP A C 1
ATOM 1650 O O . ASP A 1 217 ? -52.971 -3.191 16.261 1.00 53.19 217 ASP A O 1
ATOM 1654 N N . TYR A 1 218 ? -55.128 -3.410 15.709 1.00 50.84 218 TYR A N 1
ATOM 1655 C CA . TYR A 1 218 ? -54.983 -4.714 15.039 1.00 50.84 218 TYR A CA 1
ATOM 1656 C C . TYR A 1 218 ? -54.548 -4.590 13.560 1.00 50.84 218 TYR A C 1
ATOM 1658 O O . TYR A 1 218 ? -54.154 -5.576 12.941 1.00 50.84 218 TYR A O 1
ATOM 1666 N N . PHE A 1 219 ? -54.557 -3.383 12.987 1.00 52.06 219 PHE A N 1
ATOM 1667 C CA . PHE A 1 219 ? -54.013 -3.095 11.657 1.00 52.06 219 PHE A CA 1
ATOM 1668 C C . PHE A 1 219 ? -53.018 -1.934 11.773 1.00 52.06 219 PHE A C 1
ATOM 1670 O O . PHE A 1 219 ? -53.392 -0.838 12.172 1.00 52.06 219 PHE A O 1
ATOM 1677 N N . GLY A 1 220 ? -51.740 -2.212 11.489 1.00 40.84 22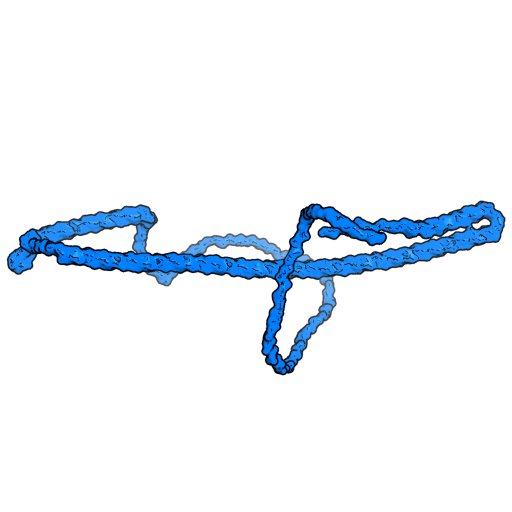0 GLY A N 1
ATOM 1678 C CA . GLY A 1 220 ? -50.607 -1.311 11.736 1.00 40.84 220 GLY A CA 1
ATOM 1679 C C . GLY A 1 220 ? -50.652 0.034 10.991 1.00 40.84 220 GLY A C 1
ATOM 1680 O O . GLY A 1 220 ? -51.468 0.226 10.088 1.00 40.84 220 GLY A O 1
ATOM 1681 N N . PRO A 1 221 ? -49.753 0.977 11.338 1.00 47.00 221 PRO A N 1
ATOM 1682 C CA . PRO A 1 221 ? -49.841 2.348 10.858 1.00 47.00 221 PRO A CA 1
ATOM 1683 C C . PRO A 1 221 ? -49.578 2.433 9.351 1.00 47.00 221 PRO A C 1
ATOM 1685 O O . PRO A 1 221 ? -48.479 2.153 8.865 1.00 47.00 221 PRO A O 1
ATOM 1688 N N . GLY A 1 222 ? -50.607 2.867 8.621 1.00 41.91 222 GLY A N 1
ATOM 1689 C CA . GLY A 1 222 ? -50.504 3.320 7.242 1.00 41.91 222 GLY A CA 1
ATOM 1690 C C . GLY A 1 222 ? -49.572 4.526 7.151 1.00 41.91 222 GLY A C 1
ATOM 1691 O O . GLY A 1 222 ? -49.816 5.579 7.738 1.00 41.91 222 GLY A O 1
ATOM 1692 N N . ARG A 1 223 ? -48.475 4.347 6.420 1.00 41.22 223 ARG A N 1
ATOM 1693 C CA . ARG A 1 223 ? -47.525 5.393 6.036 1.00 41.22 223 ARG A CA 1
ATOM 1694 C C . ARG A 1 223 ? -48.205 6.358 5.048 1.00 41.22 223 ARG A C 1
ATOM 1696 O O . ARG A 1 223 ? -48.777 5.866 4.079 1.00 41.22 223 ARG A O 1
ATOM 1703 N N . PRO A 1 224 ? -48.120 7.690 5.215 1.00 44.72 224 PRO A N 1
ATOM 1704 C CA . PRO A 1 224 ? -48.516 8.605 4.154 1.00 44.72 224 PRO A CA 1
ATOM 1705 C C . PRO A 1 224 ? -47.440 8.633 3.059 1.00 44.72 224 PRO A C 1
ATOM 1707 O O . PRO A 1 224 ? -46.261 8.876 3.328 1.00 44.72 224 PRO A O 1
ATOM 1710 N N . GLU A 1 225 ? -47.867 8.347 1.831 1.00 41.19 225 GLU A N 1
ATOM 1711 C CA . GLU A 1 225 ? -47.151 8.641 0.592 1.00 41.19 225 GLU A CA 1
ATOM 1712 C C . GLU A 1 225 ? -47.053 10.160 0.401 1.00 41.19 225 GLU A C 1
ATOM 1714 O O . GLU A 1 225 ? -48.062 10.863 0.467 1.00 41.19 225 GLU A O 1
ATOM 1719 N N . GLN A 1 226 ? -45.843 10.654 0.139 1.00 37.84 226 GLN A N 1
ATOM 1720 C CA . GLN A 1 226 ? -45.611 11.970 -0.452 1.00 37.84 226 GLN A CA 1
ATOM 1721 C C . GLN A 1 226 ? -44.365 11.917 -1.351 1.00 37.84 226 GLN A C 1
ATOM 1723 O O . GLN A 1 226 ? -43.255 11.655 -0.891 1.00 37.84 226 GLN A O 1
ATOM 1728 N N . ASP A 1 227 ? -44.633 12.152 -2.636 1.00 34.50 227 ASP A N 1
ATOM 1729 C CA . ASP A 1 227 ? -43.801 12.783 -3.663 1.00 34.50 227 ASP A CA 1
ATOM 1730 C C . ASP A 1 227 ? -42.535 12.067 -4.170 1.00 34.50 227 ASP A C 1
ATOM 1732 O O . ASP A 1 227 ? -41.402 12.378 -3.808 1.00 34.50 227 ASP A O 1
ATOM 1736 N N . ALA A 1 228 ? -42.746 11.185 -5.155 1.00 37.75 228 ALA A N 1
ATOM 1737 C CA . ALA A 1 228 ? -41.751 10.864 -6.176 1.00 37.75 228 ALA A CA 1
ATOM 1738 C C . ALA A 1 228 ? -41.844 11.894 -7.317 1.00 37.75 228 ALA A C 1
ATOM 1740 O O . ALA A 1 228 ? -42.847 11.979 -8.027 1.00 37.75 228 ALA A O 1
ATOM 1741 N N . GLN A 1 229 ? -40.791 12.691 -7.476 1.00 43.09 229 GLN A N 1
ATOM 1742 C CA . GLN A 1 229 ? -40.614 13.635 -8.577 1.00 43.09 229 GLN A CA 1
ATOM 1743 C C . GLN A 1 229 ? -40.073 12.879 -9.814 1.00 43.09 229 GLN A C 1
ATOM 1745 O O . GLN A 1 229 ? -39.170 12.058 -9.649 1.00 43.09 229 GLN A O 1
ATOM 1750 N N . PRO A 1 230 ? -40.603 13.105 -11.032 1.00 42.03 230 PRO A N 1
ATOM 1751 C CA . PRO A 1 230 ? -40.187 12.374 -12.231 1.00 42.03 230 PRO A CA 1
ATOM 1752 C C . PRO A 1 230 ? -38.881 12.923 -12.834 1.00 42.03 230 PRO A C 1
ATOM 1754 O O . PRO A 1 230 ? -38.740 14.130 -13.035 1.00 42.03 230 PRO A O 1
ATOM 1757 N N . GLU A 1 231 ? -37.946 12.021 -13.149 1.00 46.34 231 GLU A N 1
ATOM 1758 C CA . GLU A 1 231 ? -36.746 12.293 -13.955 1.00 46.34 231 GLU A CA 1
ATOM 1759 C C . GLU A 1 231 ? -37.104 12.636 -15.421 1.00 46.34 231 GLU A C 1
ATOM 1761 O O . GLU A 1 231 ? -38.115 12.151 -15.942 1.00 46.34 231 GLU A O 1
ATOM 1766 N N . PRO A 1 232 ? -36.305 13.478 -16.107 1.00 53.59 232 PRO A N 1
ATOM 1767 C CA . PRO A 1 232 ? -36.550 13.879 -17.493 1.00 53.59 232 PRO A CA 1
ATOM 1768 C C . PRO A 1 232 ? -36.152 12.782 -18.509 1.00 53.59 232 PRO A C 1
ATOM 1770 O O . PRO A 1 232 ? -35.233 12.011 -18.241 1.00 53.59 232 PRO A O 1
ATOM 1773 N N . PRO A 1 233 ? -36.799 12.721 -19.693 1.00 54.09 233 PRO A N 1
ATOM 1774 C CA . PRO A 1 233 ? -36.578 11.653 -20.668 1.00 54.09 233 PRO A CA 1
ATOM 1775 C C . PRO A 1 233 ? -35.353 11.888 -21.569 1.00 54.09 233 PRO A C 1
ATOM 1777 O O . PRO A 1 233 ? -35.160 12.978 -22.112 1.00 54.09 233 PRO A O 1
ATOM 1780 N N . GLU A 1 234 ? -34.579 10.825 -21.793 1.00 48.56 234 GLU A N 1
ATOM 1781 C CA . GLU A 1 234 ? -33.614 10.715 -22.893 1.00 48.56 234 GLU A CA 1
ATOM 1782 C C . GLU A 1 234 ? -34.339 10.498 -24.243 1.00 48.56 234 GLU A C 1
ATOM 1784 O O . GLU A 1 234 ? -35.339 9.774 -24.290 1.00 48.56 234 GLU A O 1
ATOM 1789 N N . PRO A 1 235 ? -33.869 11.092 -25.358 1.00 57.03 235 PRO A N 1
ATOM 1790 C CA . PRO A 1 235 ? -34.449 10.873 -26.683 1.00 57.03 235 PRO A CA 1
ATOM 1791 C C . PRO A 1 235 ? -33.836 9.664 -27.418 1.00 57.03 235 PRO A C 1
ATOM 1793 O O . PRO A 1 235 ? -32.633 9.420 -27.354 1.00 57.03 235 PRO A O 1
ATOM 1796 N N . VAL A 1 236 ? -34.676 8.955 -28.183 1.00 44.06 236 VAL A N 1
ATOM 1797 C CA . VAL A 1 236 ? -34.345 7.763 -28.988 1.00 44.06 236 VAL A CA 1
ATOM 1798 C C . VAL A 1 236 ? -34.468 8.060 -30.501 1.00 44.06 236 VAL A C 1
ATOM 1800 O O . VAL A 1 236 ? -35.465 8.659 -30.897 1.00 44.06 236 VAL A O 1
ATOM 1803 N N . ALA A 1 237 ? -33.502 7.537 -31.291 1.00 37.72 237 ALA A N 1
ATOM 1804 C CA . ALA A 1 237 ? -33.521 7.152 -32.734 1.00 37.72 237 ALA A CA 1
ATOM 1805 C C . ALA A 1 237 ? -33.608 8.259 -33.825 1.00 37.72 237 ALA A C 1
ATOM 1807 O O . ALA A 1 237 ? -34.316 9.237 -33.635 1.00 37.72 237 ALA A O 1
ATOM 1808 N N . GLU A 1 238 ? -32.982 8.216 -35.023 1.00 41.69 238 GLU A N 1
ATOM 1809 C CA . GLU A 1 238 ? -32.344 7.192 -35.913 1.00 41.69 238 GLU A CA 1
ATOM 1810 C C . GLU A 1 238 ? -31.777 7.936 -37.187 1.00 41.69 238 GLU A C 1
ATOM 1812 O O . GLU A 1 238 ? -31.917 9.160 -37.232 1.00 41.69 238 GLU A O 1
ATOM 1817 N N . PRO A 1 239 ? -31.336 7.317 -38.319 1.00 54.50 239 PRO A N 1
ATOM 1818 C CA . PRO A 1 239 ? -30.328 6.268 -38.587 1.00 54.50 239 PRO A CA 1
ATOM 1819 C C . PRO A 1 239 ? -29.314 6.672 -39.710 1.00 54.50 239 PRO A C 1
ATOM 1821 O O . PRO A 1 239 ? -29.559 7.613 -40.452 1.00 54.50 239 PRO A O 1
ATOM 1824 N N . GLU A 1 240 ? -28.221 5.920 -39.924 1.00 36.62 240 GLU A N 1
ATOM 1825 C CA . GLU A 1 240 ? -27.744 5.559 -41.283 1.00 36.62 240 GLU A CA 1
ATOM 1826 C C . GLU A 1 240 ? -26.639 4.488 -41.246 1.00 36.62 240 GLU A C 1
ATOM 1828 O O . GLU A 1 240 ? -25.744 4.485 -40.401 1.00 36.62 240 GLU A O 1
ATOM 1833 N N . ALA A 1 241 ? -26.762 3.539 -42.169 1.00 36.38 241 ALA A N 1
ATOM 1834 C CA . ALA A 1 241 ? -25.961 2.336 -42.315 1.00 36.38 241 ALA A CA 1
ATOM 1835 C C . ALA A 1 241 ? -24.770 2.550 -43.256 1.00 36.38 241 ALA A C 1
ATOM 1837 O O . ALA A 1 241 ? -24.958 3.167 -44.296 1.00 36.38 241 ALA A O 1
ATOM 1838 N N . VAL A 1 242 ? -23.629 1.900 -42.992 1.00 39.41 242 VAL A N 1
ATOM 1839 C CA . VAL A 1 242 ? -22.839 1.215 -44.034 1.00 39.41 242 VAL A CA 1
ATOM 1840 C C . VAL A 1 242 ? -22.162 -0.009 -43.406 1.00 39.41 242 VAL A C 1
ATOM 1842 O O . VAL A 1 242 ? -21.516 0.080 -42.364 1.00 39.41 242 VAL A O 1
ATOM 1845 N N . ALA A 1 243 ? -22.380 -1.154 -44.043 1.00 35.41 243 ALA A N 1
ATOM 1846 C CA . ALA A 1 243 ? -21.766 -2.444 -43.769 1.00 35.41 243 ALA A CA 1
ATOM 1847 C C . ALA A 1 243 ? -20.257 -2.447 -44.070 1.00 35.41 243 ALA A C 1
ATOM 1849 O O . ALA A 1 243 ? -19.814 -1.647 -44.883 1.00 35.41 243 ALA A O 1
ATOM 1850 N N . GLU A 1 244 ? -19.512 -3.393 -43.487 1.00 33.62 244 GLU A N 1
ATOM 1851 C CA . GLU A 1 244 ? -18.635 -4.345 -44.204 1.00 33.62 244 GLU A CA 1
ATOM 1852 C C . GLU A 1 244 ? -17.668 -5.042 -43.225 1.00 33.62 244 GLU A C 1
ATOM 1854 O O . GLU A 1 244 ? -17.005 -4.388 -42.423 1.00 33.62 244 GLU A O 1
ATOM 1859 N N . GLY A 1 245 ? -17.575 -6.375 -43.314 1.00 33.97 245 GLY A N 1
ATOM 1860 C CA . GLY A 1 245 ? -16.444 -7.143 -42.774 1.00 33.97 245 GLY A CA 1
ATOM 1861 C C . GLY A 1 245 ? -16.805 -8.287 -41.829 1.00 33.97 245 GLY A C 1
ATOM 1862 O O . GLY A 1 245 ? -16.752 -8.137 -40.614 1.00 33.97 245 GLY A O 1
ATOM 1863 N N . ALA A 1 246 ? -17.136 -9.439 -42.408 1.00 31.92 246 ALA A N 1
ATOM 1864 C CA . ALA A 1 246 ? -17.359 -10.712 -41.734 1.00 31.92 246 ALA A CA 1
ATOM 1865 C C . ALA A 1 246 ? -16.042 -11.466 -41.419 1.00 31.92 246 ALA A C 1
ATOM 1867 O O . ALA A 1 246 ? -15.170 -11.525 -42.281 1.00 31.92 246 ALA A O 1
ATOM 1868 N N . GLU A 1 247 ? -16.009 -12.080 -40.222 1.00 40.53 247 GLU A N 1
ATOM 1869 C CA . GLU A 1 247 ? -15.414 -13.384 -39.819 1.00 40.53 247 GLU A CA 1
ATOM 1870 C C . GLU A 1 247 ? -13.891 -13.683 -39.946 1.00 40.53 247 GLU A C 1
ATOM 1872 O O . GLU A 1 247 ? -13.209 -13.118 -40.797 1.00 40.53 247 GLU A O 1
ATOM 1877 N N . PRO A 1 248 ? -13.347 -14.705 -39.229 1.00 47.88 248 PRO A N 1
ATOM 1878 C CA . PRO A 1 248 ? -13.691 -15.230 -37.893 1.00 47.88 248 PRO A CA 1
ATOM 1879 C C . PRO A 1 248 ? -12.460 -15.515 -36.979 1.00 47.88 248 PRO A C 1
ATOM 1881 O O . PRO A 1 248 ? -11.300 -15.399 -37.376 1.00 47.88 248 PRO A O 1
ATOM 1884 N N . GLU A 1 249 ? -12.761 -15.918 -35.738 1.00 48.25 249 GLU A N 1
ATOM 1885 C CA . GLU A 1 249 ? -11.895 -16.547 -34.718 1.00 48.25 249 GLU A CA 1
ATOM 1886 C C . GLU A 1 249 ? -10.990 -17.699 -35.209 1.00 48.25 249 GLU A C 1
ATOM 1888 O O . GLU A 1 249 ? -11.259 -18.338 -36.230 1.00 48.25 249 GLU A O 1
ATOM 1893 N N . PRO A 1 250 ? -10.003 -18.090 -34.373 1.00 47.25 250 PRO A N 1
ATOM 1894 C CA . PRO A 1 250 ? -10.096 -19.450 -33.836 1.00 47.25 250 PRO A CA 1
ATOM 1895 C C . PRO A 1 250 ? -9.794 -19.594 -32.329 1.00 47.25 250 PRO A C 1
ATOM 1897 O O . PRO A 1 250 ? -8.742 -19.185 -31.844 1.00 47.25 250 PRO A O 1
ATOM 1900 N N . ALA A 1 251 ? -10.719 -20.291 -31.663 1.00 35.78 251 ALA A N 1
ATOM 1901 C CA . ALA A 1 251 ? -10.536 -21.494 -30.841 1.00 35.78 251 ALA A CA 1
ATOM 1902 C C . ALA A 1 251 ? -9.552 -21.477 -29.650 1.00 35.78 251 ALA A C 1
ATOM 1904 O O . ALA A 1 251 ? -8.338 -21.643 -29.789 1.00 35.78 251 ALA A O 1
ATOM 1905 N N . GLU A 1 252 ? -10.146 -21.460 -28.456 1.00 50.16 252 GLU A N 1
ATOM 1906 C CA . GLU A 1 252 ? -9.613 -22.051 -27.224 1.00 50.16 252 GLU A CA 1
ATOM 1907 C C . GLU A 1 252 ? -9.482 -23.586 -27.335 1.00 50.16 252 GLU A C 1
ATOM 1909 O O . GLU A 1 252 ? -10.264 -24.225 -28.046 1.00 50.16 252 GLU A O 1
ATOM 1914 N N . PRO A 1 253 ? -8.565 -24.207 -26.570 1.00 49.19 253 PRO A N 1
ATOM 1915 C CA . PRO A 1 253 ? -8.753 -25.585 -26.131 1.00 49.19 253 PRO A CA 1
ATOM 1916 C C . PRO A 1 253 ? -8.895 -25.725 -24.604 1.00 49.19 253 PRO A C 1
ATOM 1918 O O . PRO A 1 253 ? -8.162 -25.125 -23.817 1.00 49.19 253 PRO A O 1
ATOM 1921 N N . GLU A 1 254 ? -9.847 -26.585 -24.234 1.00 45.19 254 GLU A N 1
ATOM 1922 C CA . GLU A 1 254 ? -10.178 -27.078 -22.894 1.00 45.19 254 GLU A CA 1
ATOM 1923 C C . GLU A 1 254 ? -9.022 -27.830 -22.187 1.00 45.19 254 GLU A C 1
ATOM 1925 O O . GLU A 1 254 ? -8.100 -28.324 -22.843 1.00 45.19 254 GLU A O 1
ATOM 1930 N N . PRO A 1 255 ? -9.074 -27.973 -20.843 1.00 48.25 255 PRO A N 1
ATOM 1931 C CA . PRO A 1 255 ? -8.073 -28.695 -20.059 1.00 48.25 255 PRO A CA 1
ATOM 1932 C C . PRO A 1 255 ? -8.339 -30.210 -19.973 1.00 48.25 255 PRO A C 1
ATOM 1934 O O . PRO A 1 255 ? -9.411 -30.649 -19.555 1.00 48.25 255 PRO A O 1
ATOM 1937 N N . GLU A 1 256 ? -7.319 -31.022 -20.264 1.00 40.16 256 GLU A N 1
ATOM 1938 C CA . GLU A 1 256 ? -7.319 -32.462 -19.977 1.00 40.16 256 GLU A CA 1
ATOM 1939 C C . GLU A 1 256 ? -6.940 -32.752 -18.516 1.00 40.16 256 GLU A C 1
ATOM 1941 O O . GLU A 1 256 ? -5.911 -32.314 -17.998 1.00 40.16 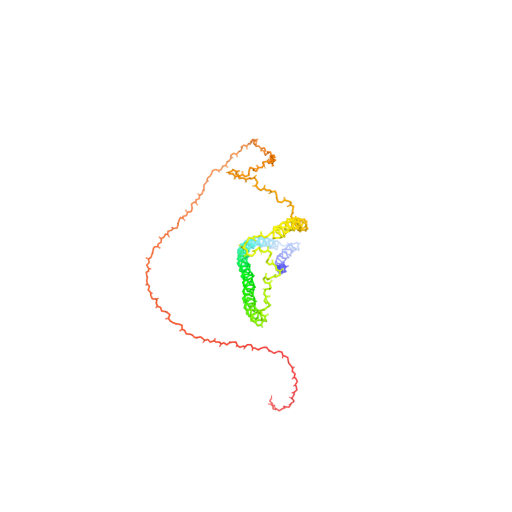256 GLU A O 1
ATOM 1946 N N . ALA A 1 257 ? -7.781 -33.557 -17.869 1.00 36.84 257 ALA A N 1
ATOM 1947 C CA . ALA A 1 257 ? -7.515 -34.219 -16.604 1.00 36.84 257 ALA A CA 1
ATOM 1948 C C . ALA A 1 257 ? -6.692 -35.501 -16.822 1.00 36.84 257 ALA A C 1
ATOM 1950 O O . ALA A 1 257 ? -7.016 -36.308 -17.691 1.00 36.84 257 ALA A O 1
ATOM 1951 N N . VAL A 1 258 ? -5.701 -35.750 -15.957 1.00 41.34 258 VAL A N 1
ATOM 1952 C CA . VAL A 1 258 ? -5.123 -37.088 -15.748 1.00 41.34 258 VAL A CA 1
ATOM 1953 C C . VAL A 1 258 ? -5.056 -37.378 -14.251 1.00 41.34 258 VAL A C 1
ATOM 1955 O O . VAL A 1 258 ? -4.705 -36.523 -13.439 1.00 41.34 258 VAL A O 1
ATOM 1958 N N . ALA A 1 259 ? -5.474 -38.596 -13.926 1.00 33.69 259 ALA A N 1
ATOM 1959 C CA . ALA A 1 259 ? -5.801 -39.121 -12.615 1.00 33.69 259 ALA A CA 1
ATOM 1960 C C . ALA A 1 259 ? -4.602 -39.629 -11.785 1.00 33.69 259 ALA A C 1
ATOM 1962 O O . ALA A 1 259 ? -3.472 -39.755 -12.251 1.00 33.69 259 ALA A O 1
ATOM 1963 N N . GLU A 1 260 ? -4.952 -39.936 -10.535 1.00 35.69 260 GLU A N 1
ATOM 1964 C CA . GLU A 1 260 ? -4.219 -40.503 -9.400 1.00 35.69 260 GLU A CA 1
ATOM 1965 C C . GLU A 1 260 ? -3.277 -41.698 -9.645 1.00 35.69 260 GLU A C 1
ATOM 1967 O O . GLU A 1 260 ? -3.595 -42.637 -10.370 1.00 35.69 260 GLU A O 1
ATOM 1972 N N . ALA A 1 261 ? -2.194 -41.715 -8.857 1.00 32.84 261 ALA A N 1
ATOM 1973 C CA . ALA A 1 261 ? -1.663 -42.829 -8.045 1.00 32.84 261 ALA A CA 1
ATOM 1974 C C . ALA A 1 261 ? -0.487 -42.248 -7.221 1.00 32.84 261 ALA A C 1
ATOM 1976 O O . ALA A 1 261 ? 0.281 -41.459 -7.757 1.00 32.84 261 ALA A O 1
ATOM 1977 N N . GLY A 1 262 ? -0.198 -42.505 -5.948 1.00 30.55 262 GLY A N 1
ATOM 1978 C CA . GLY A 1 262 ? -0.688 -43.386 -4.898 1.00 30.55 262 GLY A CA 1
ATOM 1979 C C . GLY A 1 262 ? 0.402 -43.386 -3.801 1.00 30.55 262 GLY A C 1
ATOM 1980 O O . GLY A 1 262 ? 1.584 -43.460 -4.115 1.00 30.55 262 GLY A O 1
ATOM 1981 N N . GLU A 1 263 ? -0.014 -43.210 -2.544 1.00 31.28 263 GLU A N 1
ATOM 1982 C CA . GLU A 1 263 ? 0.593 -43.644 -1.265 1.00 31.28 263 GLU A CA 1
ATOM 1983 C C . GLU A 1 263 ? 2.125 -43.645 -1.004 1.00 31.28 263 GLU A C 1
ATOM 1985 O O . GLU A 1 263 ? 2.890 -44.411 -1.582 1.00 31.28 263 GLU A O 1
ATOM 1990 N N . GLY A 1 264 ? 2.516 -42.996 0.111 1.00 29.62 264 GLY A N 1
ATOM 1991 C CA . GLY A 1 264 ? 3.330 -43.667 1.145 1.00 29.62 264 GLY A CA 1
ATOM 1992 C C . GLY A 1 264 ? 4.524 -42.907 1.754 1.00 29.62 264 GLY A C 1
ATOM 1993 O O . GLY A 1 264 ? 5.357 -42.377 1.036 1.00 29.62 264 GLY A O 1
ATOM 1994 N N . LEU A 1 265 ? 4.652 -43.014 3.093 1.00 38.38 265 LEU A N 1
ATOM 1995 C CA . LEU A 1 265 ? 5.791 -42.676 3.993 1.00 38.38 265 LEU A CA 1
ATOM 1996 C C . LEU A 1 265 ? 5.820 -41.218 4.509 1.00 38.38 265 LEU A C 1
ATOM 1998 O O . LEU A 1 265 ? 6.231 -40.300 3.819 1.00 38.38 265 LEU A O 1
ATOM 2002 N N . ARG A 1 266 ? 5.310 -40.876 5.704 1.00 34.41 266 ARG A N 1
ATOM 2003 C CA . ARG A 1 266 ? 5.661 -41.308 7.081 1.00 34.41 266 ARG A CA 1
ATOM 2004 C C . ARG A 1 266 ? 7.136 -41.045 7.437 1.00 34.41 266 ARG A C 1
ATOM 2006 O O . ARG A 1 266 ? 7.989 -41.873 7.149 1.00 34.41 266 ARG A O 1
ATOM 2013 N N . GLY A 1 267 ? 7.406 -39.947 8.157 1.00 31.11 267 GLY A N 1
ATOM 2014 C CA . GLY A 1 267 ? 8.667 -39.768 8.895 1.00 31.11 267 GLY A CA 1
ATOM 2015 C C . GLY A 1 267 ? 9.066 -38.323 9.222 1.00 31.11 267 GLY A C 1
ATOM 2016 O O . GLY A 1 267 ? 9.881 -37.738 8.524 1.00 31.11 267 GLY A O 1
ATOM 2017 N N . LEU A 1 268 ? 8.563 -37.775 10.334 1.00 37.03 268 LEU A N 1
ATOM 2018 C CA . LEU A 1 268 ? 9.313 -36.801 11.149 1.00 37.03 268 LEU A CA 1
ATOM 2019 C C . LEU A 1 268 ? 10.246 -37.604 12.081 1.00 37.03 268 LEU A C 1
ATOM 2021 O O . LEU A 1 268 ? 9.846 -38.686 12.520 1.00 37.03 268 LEU A O 1
ATOM 2025 N N . PRO A 1 269 ? 11.458 -37.116 12.408 1.00 45.72 269 PRO A N 1
ATOM 2026 C CA . PRO A 1 269 ? 11.576 -36.173 13.524 1.00 45.72 269 PRO A CA 1
ATOM 2027 C C . PRO A 1 269 ? 12.628 -35.070 13.315 1.00 45.72 269 PRO A C 1
ATOM 2029 O O . PRO A 1 269 ? 13.593 -35.208 12.569 1.00 45.72 269 PRO A O 1
ATOM 2032 N N . GLY A 1 270 ? 12.441 -33.956 14.024 1.00 31.61 270 GLY A N 1
ATOM 2033 C CA . GLY A 1 270 ? 13.391 -32.849 14.025 1.00 31.61 270 GLY A CA 1
ATOM 2034 C C . GLY A 1 270 ? 14.696 -33.159 14.752 1.00 31.61 270 GLY A C 1
ATOM 2035 O O . GLY A 1 270 ? 14.792 -34.148 15.467 1.00 31.61 270 GLY A O 1
ATOM 2036 N N . GLN A 1 271 ? 15.667 -32.250 14.637 1.00 43.84 271 GLN A N 1
ATOM 2037 C CA . GLN A 1 271 ? 16.552 -31.861 15.735 1.00 43.84 271 GLN A CA 1
ATOM 2038 C C . GLN A 1 271 ? 17.332 -30.571 15.407 1.00 43.84 271 GLN A C 1
ATOM 2040 O O . GLN A 1 271 ? 18.082 -30.496 14.445 1.00 43.84 271 GLN A O 1
ATOM 2045 N N . ARG A 1 272 ? 17.168 -29.601 16.318 1.00 37.44 272 ARG A N 1
ATOM 2046 C CA . ARG A 1 272 ? 18.210 -28.793 16.981 1.00 37.44 272 ARG A CA 1
ATOM 2047 C C . ARG A 1 272 ? 19.073 -27.814 16.161 1.00 37.44 272 ARG A C 1
ATOM 2049 O O . ARG A 1 272 ? 20.069 -28.172 15.558 1.00 37.44 272 ARG A O 1
ATOM 2056 N N . SER A 1 273 ? 18.814 -26.537 16.468 1.00 36.59 273 SER A N 1
ATOM 2057 C CA . SER A 1 273 ? 19.768 -25.594 17.084 1.00 36.59 273 SER A CA 1
ATOM 2058 C C . SER A 1 273 ? 21.077 -25.292 16.343 1.00 36.59 273 SER A C 1
ATOM 2060 O O . SER A 1 273 ? 22.013 -26.084 16.395 1.00 36.59 273 SER A O 1
ATOM 2062 N N . ARG A 1 274 ? 21.247 -24.011 15.983 1.00 42.97 274 ARG A N 1
ATOM 2063 C CA . ARG A 1 274 ? 22.342 -23.186 16.531 1.00 42.97 274 ARG A CA 1
ATOM 2064 C C . ARG A 1 274 ? 22.038 -21.687 16.411 1.00 42.97 274 ARG A C 1
ATOM 2066 O O . ARG A 1 274 ? 21.933 -21.134 15.324 1.00 42.97 274 ARG A O 1
ATOM 2073 N N . ARG A 1 275 ? 21.910 -21.041 17.576 1.00 40.34 275 ARG A N 1
ATOM 2074 C CA . ARG A 1 275 ? 22.121 -19.599 17.779 1.00 40.34 275 ARG A CA 1
ATOM 2075 C C . ARG A 1 275 ? 23.554 -19.239 17.373 1.00 40.34 275 ARG A C 1
ATOM 2077 O O . ARG A 1 275 ? 24.457 -19.962 17.781 1.00 40.34 275 ARG A O 1
ATOM 2084 N N . ALA A 1 276 ? 23.744 -18.086 16.729 1.00 36.03 276 ALA A N 1
ATOM 2085 C CA . ALA A 1 276 ? 24.757 -17.090 17.115 1.00 36.03 276 ALA A CA 1
ATOM 2086 C C . ALA A 1 276 ? 24.660 -15.812 16.246 1.00 36.03 276 ALA A C 1
ATOM 2088 O O . ALA A 1 276 ? 25.088 -15.779 15.100 1.00 36.03 276 ALA A O 1
ATOM 2089 N N . ARG A 1 277 ? 24.119 -14.743 16.837 1.00 40.56 277 ARG A N 1
ATOM 2090 C CA . ARG A 1 277 ? 24.590 -13.346 16.707 1.00 40.56 277 ARG A CA 1
ATOM 2091 C C . ARG A 1 277 ? 25.238 -13.015 18.067 1.00 40.56 277 ARG A C 1
ATOM 2093 O O . ARG A 1 277 ? 24.758 -13.594 19.048 1.00 40.56 277 ARG A O 1
ATOM 2100 N N . PRO A 1 278 ? 26.288 -12.172 18.177 1.00 47.16 278 PRO A N 1
ATOM 2101 C CA . PRO A 1 278 ? 26.220 -10.714 17.921 1.00 47.16 278 PRO A CA 1
ATOM 2102 C C . PRO A 1 278 ? 27.462 -10.142 17.181 1.00 47.16 278 PRO A C 1
ATOM 2104 O O . PRO A 1 278 ? 28.520 -10.752 17.177 1.00 47.16 278 PRO A O 1
ATOM 2107 N N . ALA A 1 279 ? 27.327 -9.119 16.327 1.00 39.81 279 ALA A N 1
ATOM 2108 C CA . ALA A 1 279 ? 27.449 -7.670 16.594 1.00 39.81 279 ALA A CA 1
ATOM 2109 C C . ALA A 1 279 ? 28.755 -7.241 17.287 1.00 39.81 279 ALA A C 1
ATOM 2111 O O . ALA A 1 279 ? 28.941 -7.647 18.420 1.00 39.81 279 ALA A O 1
ATOM 2112 N N . VAL A 1 280 ? 29.552 -6.358 16.658 1.00 41.47 280 VAL A N 1
ATOM 2113 C CA . VAL A 1 280 ? 30.213 -5.179 17.272 1.00 41.47 280 VAL A CA 1
ATOM 2114 C C . VAL A 1 280 ? 30.704 -4.247 16.152 1.00 41.47 280 VAL A C 1
ATOM 2116 O O . VAL A 1 280 ? 31.431 -4.668 15.257 1.00 41.47 280 VAL A O 1
ATOM 2119 N N . GLY A 1 281 ? 30.318 -2.971 16.237 1.00 37.16 281 GLY A N 1
ATOM 2120 C CA . GLY A 1 281 ? 31.061 -1.846 15.672 1.00 37.16 281 GLY A CA 1
ATOM 2121 C C . GLY A 1 281 ? 31.839 -1.102 16.768 1.00 37.16 281 GLY A C 1
ATOM 2122 O O . GLY A 1 281 ? 31.480 -1.179 17.941 1.00 37.16 281 GLY A O 1
ATOM 2123 N N . LYS A 1 282 ? 32.890 -0.383 16.368 1.00 35.03 282 LYS A N 1
ATOM 2124 C CA . LYS A 1 282 ? 33.616 0.703 17.072 1.00 35.03 282 LYS A CA 1
ATOM 2125 C C . LYS A 1 282 ? 34.498 1.346 15.987 1.00 35.03 282 LYS A C 1
ATOM 2127 O O . LYS A 1 282 ? 35.166 0.599 15.285 1.00 35.03 282 LYS A O 1
ATOM 2132 N N . VAL A 1 283 ? 34.411 2.619 15.592 1.00 37.72 283 VAL A N 1
ATOM 2133 C CA . VAL A 1 283 ? 34.512 3.919 16.293 1.00 37.72 283 VAL A CA 1
ATOM 2134 C C . VAL A 1 283 ? 35.833 4.105 17.056 1.00 37.72 283 VAL A C 1
ATOM 2136 O O . VAL A 1 283 ? 35.939 3.689 18.204 1.00 37.72 283 VAL A O 1
ATOM 2139 N N . VAL A 1 284 ? 36.779 4.722 16.330 1.00 39.31 284 VAL A N 1
ATOM 2140 C CA . VAL A 1 284 ? 37.667 5.871 16.643 1.00 39.31 284 VAL A CA 1
ATOM 2141 C C . VAL A 1 284 ? 38.562 5.838 17.896 1.00 39.31 284 VAL A C 1
ATOM 2143 O O . VAL A 1 284 ? 38.081 5.822 19.023 1.00 39.31 284 VAL A O 1
ATOM 2146 N N . ASP A 1 285 ? 39.867 5.904 17.594 1.00 40.78 285 ASP A N 1
ATOM 2147 C CA . ASP A 1 285 ? 41.005 6.637 18.184 1.00 40.78 285 ASP A CA 1
ATOM 2148 C C . ASP A 1 285 ? 41.004 7.043 19.663 1.00 40.78 285 ASP A C 1
ATOM 2150 O O . ASP A 1 285 ? 40.144 7.796 20.112 1.00 40.78 285 ASP A O 1
ATOM 2154 N N . LEU A 1 286 ? 42.103 6.699 20.353 1.00 40.31 286 LEU A N 1
ATOM 2155 C CA . LEU A 1 286 ? 42.965 7.667 21.050 1.00 40.31 286 LEU A CA 1
ATOM 2156 C C . LEU A 1 286 ? 44.252 7.010 21.592 1.00 40.31 286 LEU A C 1
ATOM 2158 O O . LEU A 1 286 ? 44.197 6.073 22.380 1.00 40.31 286 LEU A O 1
ATOM 2162 N N . ALA A 1 287 ? 45.366 7.611 21.166 1.00 37.56 287 ALA A N 1
ATOM 2163 C CA . ALA A 1 287 ? 46.542 8.009 21.945 1.00 37.56 287 ALA A CA 1
ATOM 2164 C C . ALA A 1 287 ? 47.501 6.988 22.602 1.00 37.56 287 ALA A C 1
ATOM 2166 O O . ALA A 1 287 ? 47.139 6.198 23.465 1.00 37.56 287 ALA A O 1
ATOM 2167 N N . GLU A 1 288 ? 48.772 7.254 22.265 1.00 38.59 288 GLU A N 1
ATOM 2168 C CA . GLU A 1 288 ? 49.980 7.276 23.109 1.00 38.59 288 GLU A CA 1
ATOM 2169 C C . GLU A 1 288 ? 50.680 5.967 23.495 1.00 38.59 288 GLU A C 1
ATOM 2171 O O . GLU A 1 288 ? 50.104 5.044 24.061 1.00 38.59 288 GLU A O 1
ATOM 2176 N N . GLY A 1 289 ? 52.000 5.959 23.263 1.00 38.62 289 GLY A N 1
ATOM 2177 C CA . GLY A 1 289 ? 52.928 5.031 23.907 1.00 38.62 289 GLY A CA 1
ATOM 2178 C C . GLY A 1 289 ? 54.157 4.703 23.069 1.00 38.62 289 GLY A C 1
ATOM 2179 O O . GLY A 1 289 ? 54.100 3.846 22.201 1.00 38.62 289 GLY A O 1
ATOM 2180 N N . GLU A 1 290 ? 55.251 5.399 23.345 1.00 41.62 290 GLU A N 1
ATOM 2181 C CA . GLU A 1 290 ? 56.571 5.341 22.713 1.00 41.62 290 GLU A CA 1
ATOM 2182 C C . GLU A 1 290 ? 57.307 3.984 22.781 1.00 41.62 290 GLU A C 1
ATOM 2184 O O . GLU A 1 290 ? 56.966 3.100 23.562 1.00 41.62 290 GLU A O 1
ATOM 2189 N N . SER A 1 291 ? 58.448 3.951 22.064 1.00 44.31 291 SER A N 1
ATOM 2190 C CA . SER A 1 291 ? 59.637 3.100 22.274 1.00 44.31 291 SER A CA 1
ATOM 2191 C C . SER A 1 291 ? 59.491 1.651 21.791 1.00 44.31 291 SER A C 1
ATOM 2193 O O . SER A 1 291 ? 58.808 0.851 22.408 1.00 44.31 291 SER A O 1
ATOM 2195 N N . GLY A 1 292 ? 60.148 1.176 20.735 1.00 42.50 292 GLY A N 1
ATOM 2196 C CA . GLY A 1 292 ? 61.516 1.423 20.289 1.00 42.50 292 GLY A CA 1
ATOM 2197 C C . GLY A 1 292 ? 62.174 0.056 20.019 1.00 42.50 292 GLY A C 1
ATOM 2198 O O . GLY A 1 292 ? 61.822 -0.915 20.685 1.00 42.50 292 GLY A O 1
ATOM 2199 N N . ARG A 1 293 ? 63.164 0.041 19.115 1.00 45.47 293 ARG A N 1
ATOM 2200 C CA . ARG A 1 293 ? 64.142 -1.030 18.799 1.00 45.47 293 ARG A CA 1
ATOM 2201 C C . ARG A 1 293 ? 63.824 -2.053 17.684 1.00 45.47 293 ARG A C 1
ATOM 2203 O O . ARG A 1 293 ? 62.736 -2.610 17.618 1.00 45.47 293 ARG A O 1
ATOM 2210 N N . ASP A 1 294 ? 64.897 -2.283 16.917 1.00 49.34 294 ASP A N 1
ATOM 2211 C CA . ASP A 1 294 ? 65.243 -3.350 15.958 1.00 49.34 294 ASP A CA 1
ATOM 2212 C C . ASP A 1 294 ? 64.866 -3.081 14.489 1.00 49.34 294 ASP A C 1
ATOM 2214 O O . ASP A 1 294 ? 63.712 -3.182 14.094 1.00 49.34 294 ASP A O 1
ATOM 2218 N N . GLU A 1 295 ? 65.751 -2.453 13.701 1.00 53.59 295 GLU A N 1
ATOM 2219 C CA . GLU A 1 295 ? 66.962 -2.985 13.020 1.00 53.59 295 GLU A CA 1
ATOM 2220 C C . GLU A 1 295 ? 66.638 -3.838 11.779 1.00 53.59 295 GLU A C 1
ATOM 2222 O O . GLU A 1 295 ? 66.024 -4.899 11.885 1.00 53.59 295 GLU A O 1
ATOM 2227 N N . GLY A 1 296 ? 67.094 -3.368 10.605 1.00 49.81 296 GLY A N 1
ATOM 2228 C CA . GLY A 1 296 ? 67.017 -4.066 9.314 1.00 49.81 296 GLY A CA 1
ATOM 2229 C C . GLY A 1 296 ? 66.778 -3.143 8.131 1.00 49.81 296 GLY A C 1
ATOM 2230 O O . GLY A 1 296 ? 65.592 -2.947 7.794 1.00 49.81 296 GLY A O 1
#

Secondary structure (DSSP, 8-state):
-----------THHHHHHHHHHHHHHHHHHHHTS---HHHHHHHHHHHHHHHHHHHHHHHHHHHHHHHHHHHHHHHHHHHHHHHHHHHHHHHHHHHHHHHHHHHHHHHHHHHHHHHHHHHHHHHHHHHHHHHHHHHHHHHHHHHHHHHHHHHS------HHHH--B-TTSPBPHHHHHHHHHHHHHHHHHHHHHHHHHHHHHHHHT-----------SSPPPPPP---PPPPPPP------------------PPPP---------------------------------------

pLDDT: mean 71.85, std 22.99, range [29.62, 98.81]

Radius of gyration: 57.75 Å; chains: 1; bounding box: 136×65×150 Å

Sequence (296 aa):
MPRGRHRQAPPLHKLLVPSSVAGFAFLCAGGSLLMGDTGLLRGAVFGAAAAAVTGAVLMRAWDRDAGKRVGEVKAAKASAAWQADERQAELEADIEEARELRGKLEKLLRAKRAELTKLRTEHAALLRRYATAETERASALEGRRQLAIAASEPVKELAADTADHRQPSGAPSRLTYLRADEALSNLRRYGYQQERRRQVEAAAAGEGPEKPDDGFDYFGPGRPEQDAQPEPPEPVAEPEAVAEGAEPEPAEPEPEAVAEAGEGLRGLPGQRSRRARPAVGKVVDLAEGESGRDEG

Organism: NCBI:txid2213162

Foldseek 3Di:
DDPDPDPPPPDPVVVVVLVVLVVQLVVLVVVLVPDDDPVSVVVSVVSNVVSVVVNVVVVVVVVVVVVVVVVVVVVVVVVVVVVVVVVVVVVVVVVVVVVVVVVVVVVVVVVVVVVVVVVVVVVVVVVVVVVVVVVVVVVVVVVVVVVVVVVPPDPPPPCCVPPQCADPVRHRDPVNVVVVVVVVVVVVVVVVVVVVVVVVVCVVVVPDDPDPPPDPDPDDDDDDDDDDDDDDDDDDDDDDDDDDDDDDDDDDDDDDDDDDDDDDDDDDDDDDDDDDDDDDDDDDDDDDDDDDDDDD